Protein AF-A0A4Y7PQF6-F1 (afdb_monomer_lite)

Structure (mmCIF, N/CA/C/O backbone):
data_AF-A0A4Y7PQF6-F1
#
_entry.id   AF-A0A4Y7PQF6-F1
#
loop_
_atom_site.group_PDB
_atom_site.id
_atom_site.type_symbol
_atom_site.label_atom_id
_atom_site.label_alt_id
_atom_site.label_comp_id
_atom_site.label_asym_id
_atom_site.label_entity_id
_atom_site.label_seq_id
_atom_site.pdbx_PDB_ins_code
_atom_site.Cartn_x
_atom_site.Cartn_y
_atom_site.Cartn_z
_atom_site.occupancy
_atom_site.B_iso_or_equiv
_atom_site.auth_seq_id
_atom_site.auth_comp_id
_atom_site.auth_asym_id
_atom_site.auth_atom_id
_atom_site.pdbx_PDB_model_num
ATOM 1 N N . MET A 1 1 ? -24.267 -8.979 -24.929 1.00 53.53 1 MET A N 1
ATOM 2 C CA . MET A 1 1 ? -22.915 -8.411 -24.716 1.00 53.53 1 MET A CA 1
ATOM 3 C C . MET A 1 1 ? -22.659 -8.038 -23.260 1.00 53.53 1 MET A C 1
ATOM 5 O O . MET A 1 1 ? -21.688 -8.538 -22.719 1.00 53.53 1 MET A O 1
ATOM 9 N N . VAL A 1 2 ? -23.519 -7.244 -22.605 1.00 54.19 2 VAL A N 1
ATOM 10 C CA . VAL A 1 2 ? -23.334 -6.856 -21.186 1.00 54.19 2 VAL A CA 1
ATOM 11 C C . VAL A 1 2 ? -23.291 -8.064 -20.235 1.00 54.19 2 VAL A C 1
ATOM 13 O O . VAL A 1 2 ? -22.390 -8.138 -19.411 1.00 54.19 2 VAL A O 1
ATOM 16 N N . PHE A 1 3 ? -24.180 -9.049 -20.406 1.00 67.69 3 PHE A N 1
ATOM 17 C CA . PHE A 1 3 ? -24.183 -10.270 -19.584 1.00 67.69 3 PHE A CA 1
ATOM 18 C C . PHE A 1 3 ? -22.887 -11.086 -19.711 1.00 67.69 3 PHE A C 1
ATOM 20 O O . PHE A 1 3 ? -22.265 -11.390 -18.706 1.00 67.69 3 PHE A O 1
ATOM 27 N N . CYS A 1 4 ? -22.385 -11.307 -20.931 1.00 65.19 4 CYS A N 1
ATOM 28 C CA . CYS A 1 4 ? -21.101 -11.992 -21.126 1.00 65.19 4 CYS A CA 1
ATOM 29 C C . CYS A 1 4 ? -19.913 -11.240 -20.504 1.00 65.19 4 CYS A C 1
ATOM 31 O O . CYS A 1 4 ? -18.961 -11.870 -20.059 1.00 65.19 4 CYS A O 1
ATOM 33 N N . ALA A 1 5 ? -19.942 -9.902 -20.494 1.00 57.75 5 ALA A N 1
ATOM 34 C CA . ALA A 1 5 ? -18.889 -9.104 -19.870 1.00 57.75 5 ALA A CA 1
ATOM 35 C C . ALA A 1 5 ? -18.926 -9.204 -18.335 1.00 57.75 5 ALA A C 1
ATOM 37 O O . ALA A 1 5 ? -17.868 -9.261 -17.711 1.00 57.75 5 ALA A O 1
ATOM 38 N N . LEU A 1 6 ? -20.122 -9.261 -17.737 1.00 69.06 6 LEU A N 1
ATOM 39 C CA . LEU A 1 6 ? -20.299 -9.460 -16.297 1.00 69.06 6 LEU A CA 1
ATOM 40 C C . LEU A 1 6 ? -19.886 -10.873 -15.864 1.00 69.06 6 LEU A C 1
ATOM 42 O O . LEU A 1 6 ? -19.125 -10.993 -14.910 1.00 69.06 6 LEU A O 1
ATOM 46 N N . ASP A 1 7 ? -20.272 -11.909 -16.612 1.00 79.19 7 ASP A N 1
ATOM 47 C CA . ASP A 1 7 ? -19.880 -13.298 -16.323 1.00 79.19 7 ASP A CA 1
ATOM 48 C C . ASP A 1 7 ? -18.358 -13.492 -16.426 1.00 79.19 7 ASP A C 1
ATOM 50 O O . ASP A 1 7 ? -17.737 -14.188 -15.615 1.00 79.19 7 ASP A O 1
ATOM 54 N N . LEU A 1 8 ? -17.723 -12.840 -17.410 1.00 68.12 8 LEU A N 1
ATOM 55 C CA . LEU A 1 8 ? -16.267 -12.836 -17.552 1.00 68.12 8 LEU A CA 1
ATOM 56 C C . LEU A 1 8 ? -15.596 -12.145 -16.356 1.00 68.12 8 LEU A C 1
ATOM 58 O O . LEU A 1 8 ? -14.603 -12.650 -15.832 1.00 68.12 8 LEU A O 1
ATOM 62 N N . LEU A 1 9 ? -16.135 -11.001 -15.922 1.00 61.16 9 LEU A N 1
ATOM 63 C CA . LEU A 1 9 ? -15.625 -10.253 -14.774 1.00 61.16 9 LEU A CA 1
ATOM 64 C C . LEU A 1 9 ? -15.758 -11.068 -13.482 1.00 61.16 9 LEU A C 1
ATOM 66 O O . LEU A 1 9 ? -14.789 -11.178 -12.735 1.00 61.16 9 LEU A O 1
ATOM 70 N N . GLU A 1 10 ? -16.920 -11.676 -13.241 1.00 80.31 10 GLU A N 1
ATOM 71 C CA . GLU A 1 10 ? -17.162 -12.548 -12.091 1.00 80.31 10 GLU A CA 1
ATOM 72 C C . GLU A 1 10 ? -16.185 -13.726 -12.086 1.00 80.31 10 GLU A C 1
ATOM 74 O O . GLU A 1 10 ? -15.516 -13.981 -11.084 1.00 80.31 10 GLU A O 1
ATOM 79 N N . THR A 1 11 ? -16.019 -14.391 -13.231 1.00 81.94 11 THR A N 1
ATOM 80 C CA . THR A 1 11 ? -15.080 -15.509 -13.372 1.00 81.94 11 THR A CA 1
ATOM 81 C C . THR A 1 11 ? -13.645 -15.074 -13.071 1.00 81.94 11 THR A C 1
ATOM 83 O O . THR A 1 11 ? -12.933 -15.762 -12.338 1.00 81.94 11 THR A O 1
ATOM 86 N N . LEU A 1 12 ? -13.213 -13.917 -13.582 1.00 62.88 12 LEU A N 1
ATOM 87 C CA . LEU A 1 12 ? -11.885 -13.363 -13.303 1.00 62.88 12 LEU A CA 1
ATOM 88 C C . LEU A 1 12 ? -11.697 -13.051 -11.816 1.00 62.88 12 LEU A C 1
ATOM 90 O O . LEU A 1 12 ? -10.653 -13.388 -11.255 1.00 62.88 12 LEU A O 1
ATOM 94 N N . VAL A 1 13 ? -12.702 -12.457 -11.168 1.00 68.44 13 VAL A N 1
ATOM 95 C CA . VAL A 1 13 ? -12.678 -12.160 -9.729 1.00 68.44 13 VAL A CA 1
ATOM 96 C C . VAL A 1 13 ? -12.599 -13.449 -8.912 1.00 68.44 13 VAL A C 1
ATOM 98 O O . VAL A 1 13 ? -11.777 -13.536 -8.002 1.00 68.44 13 VAL A O 1
ATOM 101 N N . LEU A 1 14 ? -13.377 -14.478 -9.255 1.00 78.94 14 LEU A N 1
ATOM 102 C CA . LEU A 1 14 ? -13.368 -15.767 -8.557 1.00 78.94 14 LEU A CA 1
ATOM 103 C C . LEU A 1 14 ? -12.044 -16.518 -8.731 1.00 78.94 14 LEU A C 1
ATOM 105 O O . LEU A 1 14 ? -11.520 -17.082 -7.768 1.00 78.94 14 LEU A O 1
ATOM 109 N N . VAL A 1 15 ? -11.482 -16.527 -9.942 1.00 75.75 15 VAL A N 1
ATOM 110 C CA . VAL A 1 15 ? -10.175 -17.144 -10.216 1.00 75.75 15 VAL A CA 1
ATOM 111 C C . VAL A 1 15 ? -9.075 -16.411 -9.459 1.00 75.75 15 VAL A C 1
ATOM 113 O O . VAL A 1 15 ? -8.251 -17.054 -8.810 1.00 75.75 15 VAL A O 1
ATOM 116 N N . PHE A 1 16 ? -9.091 -15.077 -9.477 1.00 62.25 16 PHE A N 1
ATOM 117 C CA . PHE A 1 16 ? -8.157 -14.269 -8.703 1.00 62.25 16 PHE A CA 1
ATOM 118 C C . PHE A 1 16 ? -8.294 -14.536 -7.202 1.00 62.25 16 PHE A C 1
ATOM 120 O O . PHE A 1 16 ? -7.290 -14.768 -6.536 1.00 62.25 16 PHE A O 1
ATOM 127 N N . GLN A 1 17 ? -9.520 -14.573 -6.672 1.00 67.44 17 GLN A N 1
ATOM 128 C CA . GLN A 1 17 ? -9.776 -14.858 -5.262 1.00 67.44 17 GLN A CA 1
ATOM 129 C C . GLN A 1 17 ? -9.230 -16.232 -4.862 1.00 67.44 17 GLN A C 1
ATOM 131 O O . GLN A 1 17 ? -8.586 -16.348 -3.823 1.00 67.44 17 GLN A O 1
ATOM 136 N N . LYS A 1 18 ? -9.457 -17.268 -5.678 1.00 76.56 18 LYS A N 1
ATOM 137 C CA . LYS A 1 18 ? -8.923 -18.613 -5.421 1.00 76.56 18 LYS A CA 1
ATOM 138 C C . LYS A 1 18 ? -7.399 -18.638 -5.478 1.00 76.56 18 LYS A C 1
ATOM 140 O O . LYS A 1 18 ? -6.777 -19.196 -4.582 1.00 76.56 18 LYS A O 1
ATOM 145 N N . ALA A 1 19 ? -6.802 -18.009 -6.487 1.00 61.28 19 ALA A N 1
ATOM 146 C CA . ALA A 1 19 ? -5.350 -17.925 -6.613 1.00 61.28 19 ALA A CA 1
ATOM 147 C C . ALA A 1 19 ? -4.720 -17.167 -5.433 1.00 61.28 19 ALA A C 1
ATOM 149 O O . ALA A 1 19 ? -3.701 -17.597 -4.900 1.00 61.28 19 ALA A O 1
ATOM 150 N N . ALA A 1 20 ? -5.346 -16.076 -4.989 1.00 53.75 20 ALA A N 1
ATOM 151 C CA . ALA A 1 20 ? -4.920 -15.317 -3.821 1.00 53.75 20 ALA A CA 1
ATOM 152 C C . ALA A 1 20 ? -5.059 -16.140 -2.534 1.00 53.75 20 ALA A C 1
ATOM 154 O O . ALA A 1 20 ? -4.117 -16.194 -1.753 1.00 53.75 20 ALA A O 1
ATOM 155 N N . ALA A 1 21 ? -6.193 -16.816 -2.329 1.00 69.44 21 ALA A N 1
ATOM 156 C CA . ALA A 1 21 ? -6.414 -17.683 -1.174 1.00 69.44 21 ALA A CA 1
ATOM 157 C C . ALA A 1 21 ? -5.391 -18.826 -1.104 1.00 69.44 21 ALA A C 1
ATOM 159 O O . ALA A 1 21 ? -4.823 -19.066 -0.041 1.00 69.44 21 ALA A O 1
ATOM 160 N N . GLU A 1 22 ? -5.103 -19.482 -2.230 1.00 69.25 22 GLU A N 1
ATOM 161 C CA . GLU A 1 22 ? -4.109 -20.557 -2.280 1.00 69.25 22 GLU A CA 1
ATOM 162 C C . GLU A 1 22 ? -2.691 -20.023 -2.056 1.00 69.25 22 GLU A C 1
ATOM 164 O O . GLU A 1 22 ? -1.916 -20.614 -1.311 1.00 69.25 22 GLU A O 1
ATOM 169 N N . ALA A 1 23 ? -2.362 -18.856 -2.620 1.00 54.91 23 ALA A N 1
ATOM 170 C CA . ALA A 1 23 ? -1.098 -18.188 -2.338 1.00 54.91 23 ALA A CA 1
ATOM 171 C C . ALA A 1 23 ? -0.973 -17.840 -0.847 1.00 54.91 23 ALA A C 1
ATOM 173 O O . ALA A 1 23 ? 0.064 -18.108 -0.248 1.00 54.91 23 ALA A O 1
ATOM 174 N N . PHE A 1 24 ? -2.020 -17.297 -0.218 1.00 62.75 24 PHE A N 1
ATOM 175 C CA . PHE A 1 24 ? -2.022 -17.011 1.218 1.00 62.75 24 PHE A CA 1
ATOM 176 C C . PHE A 1 24 ? -1.869 -18.267 2.057 1.00 62.75 24 PHE A C 1
ATOM 178 O O . PHE A 1 24 ? -1.112 -18.243 3.021 1.00 62.75 24 PHE A O 1
ATOM 185 N N . LYS A 1 25 ? -2.540 -19.358 1.685 1.00 74.75 25 LYS A N 1
ATOM 186 C CA . LYS A 1 25 ? -2.392 -20.650 2.349 1.00 74.75 25 LYS A CA 1
ATOM 187 C C . LYS A 1 25 ? -0.958 -21.160 2.234 1.00 74.75 25 LYS A C 1
ATOM 189 O O . LYS A 1 25 ? -0.357 -21.471 3.253 1.00 74.75 25 LYS A O 1
ATOM 194 N N . PHE A 1 26 ? -0.380 -21.132 1.036 1.00 66.19 26 PHE A N 1
ATOM 195 C CA . PHE A 1 26 ? 1.015 -21.498 0.806 1.00 66.19 26 PHE A CA 1
ATOM 196 C C . PHE A 1 26 ? 1.980 -20.646 1.640 1.00 66.19 26 PHE A C 1
ATOM 198 O O . PHE A 1 26 ? 2.867 -21.180 2.299 1.00 66.19 26 PHE A O 1
ATOM 205 N N . PHE A 1 27 ? 1.801 -19.322 1.662 1.00 62.62 27 PHE A N 1
ATOM 206 C CA . PHE A 1 27 ? 2.628 -18.444 2.487 1.00 62.62 27 PHE A CA 1
ATOM 207 C C . PHE A 1 27 ? 2.413 -18.690 3.977 1.00 62.62 27 PHE A C 1
ATOM 209 O O . PHE A 1 27 ? 3.385 -18.688 4.717 1.00 62.62 27 PHE A O 1
ATOM 216 N N . ALA A 1 28 ? 1.181 -18.923 4.427 1.00 69.00 28 ALA A N 1
ATOM 217 C CA . ALA A 1 28 ? 0.891 -19.243 5.818 1.00 69.00 28 ALA A CA 1
ATOM 218 C C . ALA A 1 28 ? 1.545 -20.568 6.226 1.00 69.00 28 ALA A C 1
ATOM 220 O O . ALA A 1 28 ? 2.159 -20.632 7.285 1.00 69.00 28 ALA A O 1
ATOM 221 N N . GLU A 1 29 ? 1.472 -21.601 5.391 1.00 77.12 29 GLU A N 1
ATOM 222 C CA . GLU A 1 29 ? 2.138 -22.886 5.621 1.00 77.12 29 GLU A CA 1
ATOM 223 C C . GLU A 1 29 ? 3.660 -22.727 5.643 1.00 77.12 29 GLU A C 1
ATOM 225 O O . GLU A 1 29 ? 4.308 -23.191 6.577 1.00 77.12 29 GLU A O 1
ATOM 230 N N . LEU A 1 30 ? 4.232 -21.999 4.680 1.00 73.25 30 LEU A N 1
ATOM 231 C CA . LEU A 1 30 ? 5.666 -21.714 4.623 1.00 73.25 30 LEU A CA 1
ATOM 232 C C . LEU A 1 30 ? 6.141 -20.928 5.851 1.00 73.25 30 LEU A C 1
ATOM 234 O O . LEU A 1 30 ? 7.173 -21.240 6.434 1.00 73.25 30 LEU A O 1
ATOM 238 N N . LEU A 1 31 ? 5.389 -19.905 6.253 1.00 68.56 31 LEU A N 1
ATOM 239 C CA . LEU A 1 31 ? 5.705 -19.056 7.398 1.00 68.56 31 LEU A CA 1
ATOM 240 C C . LEU A 1 31 ? 5.580 -19.813 8.725 1.00 68.56 31 LEU A C 1
ATOM 242 O O . LEU A 1 31 ? 6.378 -19.576 9.630 1.00 68.56 31 LEU A O 1
ATOM 246 N N . ASN A 1 32 ? 4.626 -20.739 8.834 1.00 82.38 32 ASN A N 1
ATOM 247 C CA . ASN A 1 32 ? 4.449 -21.592 10.010 1.00 82.38 32 ASN A CA 1
ATOM 248 C C . ASN A 1 32 ? 5.303 -22.867 9.978 1.00 82.38 32 ASN A C 1
ATOM 250 O O . ASN A 1 32 ? 5.310 -23.606 10.961 1.00 82.38 32 ASN A O 1
ATOM 254 N N . ALA A 1 33 ? 6.035 -23.136 8.894 1.00 78.62 33 ALA A N 1
ATOM 255 C CA . ALA A 1 33 ? 6.910 -24.295 8.825 1.00 78.62 33 ALA A CA 1
ATOM 256 C C . ALA A 1 33 ? 8.040 -24.177 9.868 1.00 78.62 33 ALA A C 1
ATOM 258 O O . ALA A 1 33 ? 8.606 -23.086 10.042 1.00 78.62 33 ALA A O 1
ATOM 259 N N . PRO A 1 34 ? 8.374 -25.278 10.566 1.00 82.44 34 PRO A N 1
ATOM 260 C CA . PRO A 1 34 ? 9.439 -25.284 11.552 1.00 82.44 34 PRO A CA 1
ATOM 261 C C . PRO A 1 34 ? 10.795 -25.052 10.880 1.00 82.44 34 PRO A C 1
ATOM 263 O O . PRO A 1 34 ? 11.092 -25.579 9.808 1.00 82.44 34 PRO A O 1
ATOM 266 N N . VAL A 1 35 ? 11.631 -24.265 11.542 1.00 82.94 35 VAL A N 1
ATOM 267 C CA . VAL A 1 35 ? 12.996 -23.948 11.144 1.00 82.94 35 VAL A CA 1
ATOM 268 C C . VAL A 1 35 ? 13.930 -24.702 12.075 1.00 82.94 35 VAL A C 1
ATOM 270 O O . VAL A 1 35 ? 14.045 -24.378 13.259 1.00 82.94 35 VAL A O 1
ATOM 273 N N . ASP A 1 36 ? 14.622 -25.693 11.526 1.00 80.25 36 ASP A N 1
ATOM 274 C CA . ASP A 1 36 ? 15.600 -26.471 12.276 1.00 80.25 36 ASP A CA 1
ATOM 275 C C . ASP A 1 36 ? 16.958 -25.752 12.296 1.00 80.25 36 ASP A C 1
ATOM 277 O O . ASP A 1 36 ? 17.791 -25.893 11.399 1.00 80.25 36 ASP A O 1
ATOM 281 N N . LEU A 1 37 ? 17.153 -24.905 13.310 1.00 79.44 37 LEU A N 1
ATOM 282 C CA . LEU A 1 37 ? 18.455 -24.329 13.642 1.00 79.44 37 LEU A CA 1
ATOM 283 C C . LEU A 1 37 ? 18.983 -25.028 14.901 1.00 79.44 37 LEU A C 1
ATOM 285 O O . LEU A 1 37 ? 18.463 -24.758 15.986 1.00 79.44 37 LEU A O 1
ATOM 289 N N . PRO A 1 38 ? 20.044 -25.850 14.810 1.00 77.94 38 PRO A N 1
ATOM 290 C CA . PRO A 1 38 ? 20.408 -26.821 15.849 1.00 77.94 38 PRO A CA 1
ATOM 291 C C . PRO A 1 38 ? 20.733 -26.207 17.219 1.00 77.94 38 PRO A C 1
ATOM 293 O O . PRO A 1 38 ? 20.610 -26.876 18.239 1.00 77.94 38 PRO A O 1
ATOM 296 N N . ILE A 1 39 ? 21.129 -24.932 17.263 1.00 84.12 39 ILE A N 1
ATOM 297 C CA . ILE A 1 39 ? 21.418 -24.208 18.513 1.00 84.12 39 ILE A CA 1
ATOM 298 C C . ILE A 1 39 ? 20.245 -23.310 18.924 1.00 84.12 39 ILE A C 1
ATOM 300 O O . ILE A 1 39 ? 19.883 -23.248 20.096 1.00 84.12 39 ILE A O 1
ATOM 304 N N . ILE A 1 40 ? 19.639 -22.602 17.969 1.00 81.50 40 ILE A N 1
ATOM 305 C CA . ILE A 1 40 ? 18.650 -21.555 18.259 1.00 81.50 40 ILE A CA 1
ATOM 306 C C . ILE A 1 40 ? 17.269 -22.158 18.516 1.00 81.50 40 ILE A C 1
ATOM 308 O O . ILE A 1 40 ? 16.580 -21.696 19.419 1.00 81.50 40 ILE A O 1
ATOM 312 N N . ALA A 1 41 ? 16.866 -23.194 17.775 1.00 83.12 41 ALA A N 1
ATOM 313 C CA . ALA A 1 41 ? 15.544 -23.799 17.921 1.00 83.12 41 ALA A CA 1
ATOM 314 C C . ALA A 1 41 ? 15.309 -24.408 19.322 1.00 83.12 41 ALA A C 1
ATOM 316 O O . ALA A 1 41 ? 14.259 -24.124 19.902 1.00 83.12 41 ALA A O 1
ATOM 317 N N . PRO A 1 42 ? 16.265 -25.135 19.946 1.00 84.06 42 PRO A N 1
ATOM 318 C CA . PRO A 1 42 ? 16.103 -25.619 21.321 1.00 84.06 42 PRO A CA 1
ATOM 319 C C . PRO A 1 42 ? 16.001 -24.496 22.362 1.00 84.06 42 PRO A C 1
ATOM 321 O O . PRO A 1 42 ? 15.178 -24.576 23.273 1.00 84.06 42 PRO A O 1
ATOM 324 N N . ILE A 1 43 ? 16.804 -23.434 22.220 1.00 83.00 43 ILE A N 1
ATOM 325 C CA . ILE A 1 43 ? 16.772 -22.260 23.111 1.00 83.00 43 ILE A CA 1
ATOM 326 C C . ILE A 1 43 ? 15.448 -21.509 22.953 1.00 83.00 43 ILE A C 1
ATOM 328 O O . ILE A 1 43 ? 14.819 -21.101 23.923 1.00 83.00 43 ILE A O 1
ATOM 332 N N . PHE A 1 44 ? 14.998 -21.338 21.715 1.00 79.25 44 PHE A N 1
ATOM 333 C CA . PHE A 1 44 ? 13.732 -20.691 21.422 1.00 79.25 44 PHE A CA 1
ATOM 334 C C . PHE A 1 44 ? 12.558 -21.452 22.044 1.00 79.25 44 PHE A C 1
ATOM 336 O O . PHE A 1 44 ? 11.699 -20.849 22.692 1.00 79.25 44 PHE A O 1
ATOM 343 N N . LYS A 1 45 ? 12.561 -22.781 21.907 1.00 81.62 45 LYS A N 1
ATOM 344 C CA . LYS A 1 45 ? 11.549 -23.664 22.485 1.00 81.62 45 LYS A CA 1
ATOM 345 C C . LYS A 1 45 ? 11.569 -23.653 24.012 1.00 81.62 45 LYS A C 1
ATOM 347 O O . LYS A 1 45 ? 10.503 -23.684 24.618 1.00 81.62 45 LYS A O 1
ATOM 352 N N . SER A 1 46 ? 12.742 -23.547 24.642 1.00 79.25 46 SER A N 1
ATOM 353 C CA . SER A 1 46 ? 12.838 -23.457 26.105 1.00 79.25 46 SER A CA 1
ATOM 354 C C . SER A 1 46 ? 12.333 -22.122 26.663 1.00 79.25 46 SER A C 1
ATOM 356 O O . SER A 1 46 ? 11.769 -22.103 27.753 1.00 79.25 46 SER A O 1
ATOM 358 N N . ILE A 1 47 ? 12.493 -21.021 25.920 1.00 76.88 47 ILE A N 1
ATOM 359 C CA . ILE A 1 47 ? 12.042 -19.683 26.340 1.00 76.88 47 ILE A CA 1
ATOM 360 C C . ILE A 1 47 ? 10.549 -19.473 26.060 1.00 76.88 47 ILE A C 1
ATOM 362 O O . ILE A 1 47 ? 9.845 -18.904 26.890 1.00 76.88 47 ILE A O 1
ATOM 366 N N . THR A 1 48 ? 10.068 -19.888 24.885 1.00 75.94 48 THR A N 1
ATOM 367 C CA . THR A 1 48 ? 8.715 -19.548 24.402 1.00 75.94 48 THR A CA 1
ATOM 368 C C . THR A 1 48 ? 7.700 -20.680 24.532 1.00 75.94 48 THR A C 1
ATOM 370 O O . THR A 1 48 ? 6.504 -20.435 24.413 1.00 75.94 48 THR A O 1
ATOM 373 N N . GLY A 1 49 ? 8.151 -21.923 24.735 1.00 79.19 49 GLY A N 1
ATOM 374 C CA . GLY A 1 49 ? 7.292 -23.111 24.736 1.00 79.19 49 GLY A CA 1
ATOM 375 C C . GLY A 1 49 ? 6.801 -23.550 23.350 1.00 79.19 49 GLY A C 1
ATOM 376 O O . GLY A 1 49 ? 6.047 -24.516 23.262 1.00 79.19 49 GLY A O 1
ATOM 377 N N . THR A 1 50 ? 7.222 -22.881 22.270 1.00 80.75 50 THR A N 1
ATOM 378 C CA . THR A 1 50 ? 6.778 -23.159 20.890 1.00 80.75 50 THR A CA 1
ATOM 379 C C . THR A 1 50 ? 7.949 -23.479 19.962 1.00 80.75 50 THR A C 1
ATOM 381 O O . THR A 1 50 ? 9.089 -23.104 20.239 1.00 80.75 50 THR A O 1
ATOM 384 N N . ASP A 1 51 ? 7.683 -24.187 18.861 1.00 84.12 51 ASP A N 1
ATOM 385 C CA . ASP A 1 51 ? 8.705 -24.471 17.852 1.00 84.12 51 ASP A CA 1
ATOM 386 C C . ASP A 1 51 ? 9.115 -23.192 17.101 1.00 84.12 51 ASP A C 1
ATOM 388 O O . ASP A 1 51 ? 8.315 -22.284 16.854 1.00 84.12 51 ASP A O 1
ATOM 392 N N . LEU A 1 52 ? 10.396 -23.108 16.738 1.00 79.81 52 LEU A N 1
ATOM 393 C CA . LEU A 1 52 ? 10.907 -21.999 15.941 1.00 79.81 52 LEU A CA 1
ATOM 394 C C . LEU A 1 52 ? 10.392 -22.144 14.506 1.00 79.81 52 LEU A C 1
ATOM 396 O O . LEU A 1 52 ? 10.684 -23.139 13.858 1.00 79.81 52 LEU A O 1
ATOM 400 N N . THR A 1 53 ? 9.650 -21.161 14.002 1.00 86.12 53 THR A N 1
ATOM 401 C CA . THR A 1 53 ? 9.097 -21.130 12.635 1.00 86.12 53 THR A CA 1
ATOM 402 C C . THR A 1 53 ? 9.677 -19.967 11.830 1.00 86.12 53 THR A C 1
ATOM 404 O O . THR A 1 53 ? 10.285 -19.055 12.399 1.00 86.12 53 THR A O 1
ATOM 407 N N . TYR A 1 54 ? 9.492 -19.949 10.505 1.00 71.69 54 TYR A N 1
ATOM 408 C CA . TYR A 1 54 ? 9.991 -18.851 9.662 1.00 71.69 54 TYR A CA 1
ATOM 409 C C . TYR A 1 54 ? 9.385 -17.496 10.049 1.00 71.69 54 TYR A C 1
ATOM 411 O O . TYR A 1 54 ? 10.093 -16.486 10.052 1.00 71.69 54 TYR A O 1
ATOM 419 N N . ILE A 1 55 ? 8.105 -17.468 10.435 1.00 73.56 55 ILE A N 1
ATOM 420 C CA . ILE A 1 55 ? 7.460 -16.256 10.945 1.00 73.56 55 ILE A CA 1
ATOM 421 C C . ILE A 1 55 ? 8.099 -15.798 12.251 1.00 73.56 55 ILE A C 1
ATOM 423 O O . ILE A 1 55 ? 8.434 -14.622 12.369 1.00 73.56 55 ILE A O 1
ATOM 427 N N . ASN A 1 56 ? 8.378 -16.720 13.179 1.00 75.06 56 ASN A N 1
ATOM 428 C CA . ASN A 1 56 ? 9.070 -16.398 14.423 1.00 75.06 56 ASN A CA 1
ATOM 429 C C . ASN A 1 56 ? 10.455 -15.814 14.119 1.00 75.06 56 ASN A C 1
ATOM 431 O O . ASN A 1 56 ? 10.783 -14.742 14.614 1.00 75.06 56 ASN A O 1
ATOM 435 N N . VAL A 1 57 ? 11.243 -16.435 13.240 1.00 72.50 57 VAL A N 1
ATOM 436 C CA . VAL A 1 57 ? 12.581 -15.935 12.876 1.00 72.50 57 VAL A CA 1
ATOM 437 C C . VAL A 1 57 ? 12.531 -14.491 12.363 1.00 72.50 57 VAL A C 1
ATOM 439 O O . VAL A 1 57 ? 13.294 -13.653 12.839 1.00 72.50 57 VAL A O 1
ATOM 442 N N . VAL A 1 58 ? 11.619 -14.168 11.441 1.00 68.56 58 VAL A N 1
ATOM 443 C CA . VAL A 1 58 ? 11.489 -12.809 10.880 1.00 68.56 58 VAL A CA 1
ATOM 444 C C . VAL A 1 58 ? 10.973 -11.810 11.924 1.00 68.56 58 VAL A C 1
ATOM 446 O O . VAL A 1 58 ? 11.504 -10.699 12.050 1.00 68.56 58 VAL A O 1
ATOM 449 N N . CYS A 1 59 ? 9.966 -12.200 12.707 1.00 69.31 59 CYS A N 1
ATOM 450 C CA . CYS A 1 59 ? 9.411 -11.377 13.777 1.00 69.31 59 CYS A CA 1
ATOM 451 C C . CYS A 1 59 ? 10.447 -11.085 14.870 1.00 69.31 59 CYS A C 1
ATOM 453 O O . CYS A 1 59 ? 10.585 -9.937 15.276 1.00 69.31 59 CYS A O 1
ATOM 455 N N . TYR A 1 60 ? 11.231 -12.067 15.315 1.00 67.88 60 TYR A N 1
ATOM 456 C CA . TYR A 1 60 ? 12.266 -11.849 16.329 1.00 67.88 60 TYR A CA 1
ATOM 457 C C . TYR A 1 60 ? 13.489 -11.109 15.779 1.00 67.88 60 TYR A C 1
ATOM 459 O O . TYR A 1 60 ? 14.027 -10.248 16.475 1.00 67.88 60 TYR A O 1
ATOM 467 N N . ALA A 1 61 ? 13.891 -11.359 14.528 1.00 67.81 61 ALA A N 1
ATOM 468 C CA . ALA A 1 61 ? 14.986 -10.629 13.883 1.00 67.81 61 ALA A CA 1
ATOM 469 C C . ALA A 1 61 ? 14.722 -9.116 13.806 1.00 67.81 61 ALA A C 1
ATOM 471 O O . ALA A 1 61 ? 15.662 -8.326 13.851 1.00 67.81 61 ALA A O 1
ATOM 472 N N . SER A 1 62 ? 13.451 -8.713 13.723 1.00 54.88 62 SER A N 1
ATOM 473 C CA . SER A 1 62 ? 13.030 -7.311 13.764 1.00 54.88 62 SER A CA 1
ATOM 474 C C . SER A 1 62 ? 12.749 -6.831 15.192 1.00 54.88 62 SER A C 1
ATOM 476 O O . SER A 1 62 ? 13.268 -5.795 15.607 1.00 54.88 62 SER A O 1
ATOM 478 N N . ALA A 1 63 ? 11.995 -7.592 15.987 1.00 65.44 63 ALA A N 1
ATOM 479 C CA . ALA A 1 63 ? 11.601 -7.198 17.338 1.00 65.44 63 ALA A CA 1
ATOM 480 C C . ALA A 1 63 ? 12.793 -6.998 18.286 1.00 65.44 63 ALA A C 1
ATOM 482 O O . ALA A 1 63 ? 12.761 -6.084 19.111 1.00 65.44 63 ALA A O 1
ATOM 483 N N . ILE A 1 64 ? 13.854 -7.807 18.172 1.00 68.62 64 ILE A N 1
ATOM 484 C CA . ILE A 1 64 ? 15.031 -7.719 19.051 1.00 68.62 64 ILE A CA 1
ATOM 485 C C . ILE A 1 64 ? 15.759 -6.370 18.879 1.00 68.62 64 ILE A C 1
ATOM 487 O O . ILE A 1 64 ? 15.875 -5.651 19.876 1.00 68.62 64 ILE A O 1
ATOM 491 N N . PRO A 1 65 ? 16.194 -5.955 17.667 1.00 54.62 65 PRO A N 1
ATOM 492 C CA . PRO A 1 65 ? 16.798 -4.638 17.463 1.00 54.62 65 PRO A CA 1
ATOM 493 C C . PRO A 1 65 ? 15.915 -3.475 17.921 1.00 54.62 65 PRO A C 1
ATOM 495 O O . PRO A 1 65 ? 16.407 -2.572 18.595 1.00 54.62 65 PRO A O 1
ATOM 498 N N . PHE A 1 66 ? 14.614 -3.504 17.613 1.00 59.50 66 PHE A N 1
ATOM 499 C CA . PHE A 1 66 ? 13.689 -2.439 18.016 1.00 59.50 66 PHE A CA 1
ATOM 500 C C . PHE A 1 66 ? 13.506 -2.366 19.536 1.00 59.50 66 PHE A C 1
ATOM 502 O O . PHE A 1 66 ? 13.490 -1.273 20.098 1.00 59.50 66 PHE A O 1
ATOM 509 N N . THR A 1 67 ? 13.442 -3.511 20.217 1.00 67.50 67 THR A N 1
ATOM 510 C CA . THR A 1 67 ? 13.357 -3.576 21.685 1.00 67.50 67 THR A CA 1
ATOM 511 C C . THR A 1 67 ? 14.625 -3.030 22.341 1.00 67.50 67 THR A C 1
ATOM 513 O O . THR A 1 67 ? 14.545 -2.293 23.325 1.00 67.50 67 THR A O 1
ATOM 516 N N . ILE A 1 68 ? 15.801 -3.357 21.790 1.00 68.44 68 ILE A N 1
ATOM 517 C CA . ILE A 1 68 ? 17.087 -2.819 22.256 1.00 68.44 68 ILE A CA 1
ATOM 518 C C . ILE A 1 68 ? 17.116 -1.302 22.065 1.00 68.44 68 ILE A C 1
ATOM 520 O O . ILE A 1 68 ? 17.420 -0.577 23.009 1.00 68.44 68 ILE A O 1
ATOM 524 N N . LEU A 1 69 ? 16.759 -0.820 20.873 1.00 57.09 69 LEU A N 1
ATOM 525 C CA . LEU A 1 69 ? 16.756 0.604 20.551 1.00 57.09 69 LEU A CA 1
ATOM 526 C C . LEU A 1 69 ? 15.791 1.390 21.448 1.00 57.09 69 LEU A C 1
ATOM 528 O O . LEU A 1 69 ? 16.177 2.415 22.003 1.00 57.09 69 LEU A O 1
ATOM 532 N N . TYR A 1 70 ? 14.573 0.884 21.659 1.00 55.47 70 TYR A N 1
ATOM 533 C CA . TYR A 1 70 ? 13.600 1.485 22.572 1.00 55.47 70 TYR A CA 1
ATOM 534 C C . TYR A 1 70 ? 14.171 1.621 23.985 1.00 55.47 70 TYR A C 1
ATOM 536 O O . TYR A 1 70 ? 14.078 2.688 24.591 1.00 55.47 70 TYR A O 1
ATOM 544 N N . LYS A 1 71 ? 14.814 0.564 24.494 1.00 71.12 71 LYS A N 1
ATOM 545 C CA . LYS A 1 71 ? 15.428 0.570 25.825 1.00 71.12 71 LYS A CA 1
ATOM 546 C C . LYS A 1 71 ? 16.594 1.554 25.927 1.00 71.12 71 LYS A C 1
ATOM 548 O O . LYS A 1 71 ? 16.758 2.185 26.965 1.00 71.12 71 LYS A O 1
ATOM 553 N N . LEU A 1 72 ? 17.390 1.696 24.868 1.00 67.12 72 LEU A N 1
ATOM 554 C CA . LEU A 1 72 ? 18.480 2.673 24.817 1.00 67.12 72 LEU A CA 1
ATOM 555 C C . LEU A 1 72 ? 17.964 4.118 24.824 1.00 67.12 72 LEU A C 1
ATOM 557 O O . LEU A 1 72 ? 18.590 4.973 25.438 1.00 67.12 72 LEU A O 1
ATOM 561 N N . ILE A 1 73 ? 16.835 4.382 24.160 1.00 64.44 73 ILE A N 1
ATOM 562 C CA . ILE A 1 73 ? 16.246 5.726 24.062 1.00 64.44 73 ILE A CA 1
ATOM 563 C C . ILE A 1 73 ? 15.499 6.107 25.344 1.00 64.44 73 ILE A C 1
ATOM 565 O O . ILE A 1 73 ? 15.633 7.226 25.828 1.00 64.44 73 ILE A O 1
ATOM 569 N N . THR A 1 74 ? 14.687 5.195 25.875 1.00 73.75 74 THR A N 1
ATOM 570 C CA . THR A 1 74 ? 13.735 5.498 26.958 1.00 73.75 74 THR A CA 1
ATOM 571 C C . THR A 1 74 ? 14.254 5.131 28.345 1.00 73.75 74 THR A C 1
ATOM 573 O O . THR A 1 74 ? 13.708 5.592 29.339 1.00 73.75 74 THR A O 1
ATOM 576 N N . GLY A 1 75 ? 15.284 4.284 28.438 1.00 79.62 75 GLY A N 1
ATOM 577 C CA . GLY A 1 75 ? 15.744 3.702 29.702 1.00 79.62 75 GLY A CA 1
ATOM 578 C C . GLY A 1 75 ? 14.831 2.597 30.254 1.00 79.62 75 GLY A C 1
ATOM 579 O O . GLY A 1 75 ? 15.199 1.923 31.217 1.00 79.62 75 GLY A O 1
ATOM 580 N N . GLU A 1 76 ? 13.680 2.347 29.628 1.00 69.31 76 GLU A N 1
ATOM 581 C CA . GLU A 1 76 ? 12.659 1.411 30.100 1.00 69.31 76 GLU A CA 1
ATOM 582 C C . GLU A 1 76 ? 12.530 0.187 29.182 1.00 69.31 76 GLU A C 1
ATOM 584 O O . GLU A 1 76 ? 12.908 0.199 28.009 1.00 69.31 76 GLU A O 1
ATOM 589 N N . LYS A 1 77 ? 12.002 -0.925 29.712 1.00 74.44 77 LYS A N 1
ATOM 590 C CA . LYS A 1 77 ? 11.649 -2.080 28.868 1.00 74.44 77 LYS A CA 1
ATOM 591 C C . LYS A 1 77 ? 10.238 -1.843 28.308 1.00 74.44 77 LYS A C 1
ATOM 593 O O . LYS A 1 77 ? 9.359 -1.517 29.097 1.00 74.44 77 LYS A O 1
ATOM 598 N N . PRO A 1 78 ? 9.973 -2.092 27.014 1.00 58.28 78 PRO A N 1
ATOM 599 C CA . PRO A 1 78 ? 8.673 -1.779 26.410 1.00 58.28 78 PRO A CA 1
ATOM 600 C C . PRO A 1 78 ? 7.487 -2.579 26.988 1.00 58.28 78 PRO A C 1
ATOM 602 O O . PRO A 1 78 ? 6.343 -2.193 26.782 1.00 58.28 78 PRO A O 1
ATOM 605 N N . PHE A 1 79 ? 7.736 -3.661 27.740 1.00 66.00 79 PHE A N 1
ATOM 606 C CA . PHE A 1 79 ? 6.695 -4.545 28.285 1.00 66.00 79 PHE A CA 1
ATOM 607 C C . PHE A 1 79 ? 6.877 -4.857 29.783 1.00 66.00 79 PHE A C 1
ATOM 609 O O . PHE A 1 79 ? 6.812 -6.011 30.195 1.00 66.00 79 PHE A O 1
ATOM 616 N N . GLN A 1 80 ? 7.138 -3.854 30.630 1.00 54.53 80 GLN A N 1
ATOM 617 C CA . GLN A 1 80 ? 7.379 -4.085 32.070 1.00 54.53 80 GLN A CA 1
ATOM 618 C C . GLN A 1 80 ? 6.203 -4.736 32.831 1.00 54.53 80 GLN A C 1
ATOM 620 O O . GLN A 1 80 ? 6.444 -5.336 33.873 1.00 54.53 80 GLN A O 1
ATOM 625 N N . ASN A 1 81 ? 4.978 -4.692 32.288 1.00 53.34 81 ASN A N 1
ATOM 626 C CA . ASN A 1 81 ? 3.760 -5.214 32.926 1.00 53.34 81 ASN A CA 1
ATOM 627 C C . ASN A 1 81 ? 3.034 -6.305 32.113 1.00 53.34 81 ASN A C 1
ATOM 629 O O . ASN A 1 81 ? 1.875 -6.611 32.392 1.00 53.34 81 ASN A O 1
ATOM 633 N N . SER A 1 82 ? 3.664 -6.895 31.092 1.00 50.50 82 SER A N 1
ATOM 634 C CA . SER A 1 82 ? 3.034 -7.996 30.354 1.00 50.50 82 SER A CA 1
ATOM 635 C C . SER A 1 82 ? 3.152 -9.296 31.152 1.00 50.50 82 SER A C 1
ATOM 637 O O . SER A 1 82 ? 4.253 -9.824 31.312 1.00 50.50 82 SER A O 1
ATOM 639 N N . SER A 1 83 ? 2.031 -9.820 31.652 1.00 47.41 83 SER A N 1
ATOM 640 C CA . SER A 1 83 ? 1.986 -11.169 32.230 1.00 47.41 83 SER A CA 1
ATOM 641 C C . SER A 1 83 ? 2.482 -12.211 31.216 1.00 47.41 83 SER A C 1
ATOM 643 O O . SER A 1 83 ? 2.245 -12.082 30.018 1.00 47.41 83 SER A O 1
ATOM 645 N N . THR A 1 84 ? 3.121 -13.285 31.679 1.00 48.69 84 THR A N 1
ATOM 646 C CA . THR A 1 84 ? 3.553 -14.428 30.847 1.00 48.69 84 THR A CA 1
ATOM 647 C C . THR A 1 84 ? 2.393 -15.122 30.107 1.00 48.69 84 THR A C 1
ATOM 649 O O . THR A 1 84 ? 2.630 -15.932 29.217 1.00 48.69 84 THR A O 1
ATOM 652 N N . LEU A 1 85 ? 1.138 -14.783 30.430 1.00 45.41 85 LEU A N 1
ATOM 653 C CA . LEU A 1 85 ? -0.080 -15.244 29.754 1.00 45.41 85 LEU A CA 1
ATOM 654 C C . LEU A 1 85 ? -0.426 -14.446 28.479 1.00 45.41 85 LEU A C 1
ATOM 656 O O . LEU A 1 85 ? -1.284 -14.875 27.710 1.00 45.41 85 LEU A O 1
ATOM 660 N N . LEU A 1 86 ? 0.271 -13.337 28.193 1.00 46.38 86 LEU A N 1
ATOM 661 C CA . LEU A 1 86 ? 0.108 -12.541 26.963 1.00 46.38 86 LEU A CA 1
ATOM 662 C C . LEU A 1 86 ? 0.649 -13.216 25.688 1.00 46.38 86 LEU A C 1
ATOM 664 O O . LEU A 1 86 ? 0.622 -12.619 24.617 1.00 46.38 86 LEU A O 1
ATOM 668 N N . HIS A 1 87 ? 1.110 -14.464 25.767 1.00 49.38 87 HIS A N 1
ATOM 669 C CA . HIS A 1 87 ? 1.533 -15.240 24.597 1.00 49.38 87 HIS A CA 1
ATOM 670 C C . HIS A 1 87 ? 0.380 -15.974 23.887 1.00 49.38 87 HIS A C 1
ATOM 672 O O . HIS A 1 87 ? 0.593 -16.562 22.829 1.00 49.38 87 HIS A O 1
ATOM 678 N N . SER A 1 88 ? -0.846 -15.908 24.419 1.00 49.12 88 SER A N 1
ATOM 679 C CA . SER A 1 88 ? -2.056 -16.382 23.738 1.00 49.12 88 SER A CA 1
ATOM 680 C C . SER A 1 88 ? -2.724 -15.232 22.978 1.00 49.12 88 SER A C 1
ATOM 682 O O . SER A 1 88 ? -3.306 -14.328 23.580 1.00 49.12 88 SER A O 1
ATOM 684 N N . SER A 1 89 ? -2.687 -15.283 21.644 1.00 53.53 89 SER A N 1
ATOM 685 C CA . SER A 1 89 ? -3.406 -14.350 20.761 1.00 53.53 89 SER A CA 1
ATOM 686 C C . SER A 1 89 ? -4.920 -14.312 21.024 1.00 53.53 89 SER A C 1
ATOM 688 O O . SER A 1 89 ? -5.555 -13.294 20.761 1.00 53.53 89 SER A O 1
ATOM 690 N N . ALA A 1 90 ? -5.489 -15.383 21.589 1.00 48.53 90 ALA A N 1
ATOM 691 C CA . ALA A 1 90 ? -6.904 -15.473 21.940 1.00 48.53 90 ALA A CA 1
ATOM 692 C C . ALA A 1 90 ? -7.262 -14.661 23.200 1.00 48.53 90 ALA A C 1
ATOM 694 O O . ALA A 1 90 ? -8.284 -13.985 23.212 1.00 48.53 90 ALA A O 1
ATOM 695 N N . ALA A 1 91 ? -6.400 -14.657 24.225 1.00 44.72 91 ALA A N 1
ATOM 696 C CA . ALA A 1 91 ? -6.633 -13.898 25.461 1.00 44.72 91 ALA A CA 1
ATOM 697 C C . ALA A 1 91 ? -6.443 -12.380 25.268 1.00 44.72 91 ALA A C 1
ATOM 699 O O . ALA A 1 91 ? -7.104 -11.581 25.925 1.00 44.72 91 ALA A O 1
ATOM 700 N N . ILE A 1 92 ? -5.583 -11.972 24.323 1.00 46.06 92 ILE A N 1
ATOM 701 C CA . ILE A 1 92 ? -5.482 -10.571 23.871 1.00 46.06 92 ILE A CA 1
ATOM 702 C C . ILE A 1 92 ? -6.791 -10.126 23.199 1.00 46.06 92 ILE A C 1
ATOM 704 O O . ILE A 1 92 ? -7.219 -8.992 23.394 1.00 46.06 92 ILE A O 1
ATOM 708 N N . GLY A 1 93 ? -7.431 -11.024 22.442 1.00 46.56 93 GLY A N 1
ATOM 709 C CA . GLY A 1 93 ? -8.660 -10.742 21.700 1.00 46.56 93 GLY A CA 1
ATOM 710 C C . GLY A 1 93 ? -9.912 -10.548 22.563 1.00 46.56 93 GLY A C 1
ATOM 711 O O . GLY A 1 93 ? -10.838 -9.890 22.106 1.00 46.56 93 GLY A O 1
ATOM 712 N N . GLU A 1 94 ? -9.952 -11.073 23.794 1.00 48.31 94 GLU A N 1
ATOM 713 C CA . GLU A 1 94 ? -11.093 -10.874 24.710 1.00 48.31 94 GLU A CA 1
ATOM 714 C C . GLU A 1 94 ? -11.007 -9.582 25.538 1.00 48.31 94 GLU A C 1
ATOM 716 O O . GLU A 1 94 ? -12.031 -9.079 25.994 1.00 48.31 94 GLU A O 1
ATOM 721 N N . VAL A 1 95 ? -9.806 -9.028 25.739 1.00 51.00 95 VAL A N 1
ATOM 722 C CA . VAL A 1 95 ? -9.587 -7.839 26.591 1.00 51.00 95 VAL A CA 1
ATOM 723 C C . VAL A 1 95 ? -9.467 -6.548 25.768 1.00 51.00 95 VAL A C 1
ATOM 725 O O . VAL A 1 95 ? -9.631 -5.448 26.298 1.00 51.00 95 VAL A O 1
ATOM 728 N N . ALA A 1 96 ? -9.188 -6.650 24.468 1.00 47.25 96 ALA A N 1
ATOM 729 C CA . ALA A 1 96 ? -8.967 -5.500 23.606 1.00 47.25 96 ALA A CA 1
ATOM 730 C C . ALA A 1 96 ? -10.238 -5.089 22.838 1.00 47.25 96 ALA A C 1
ATOM 732 O O . ALA A 1 96 ? -10.595 -5.704 21.841 1.00 47.25 96 ALA A O 1
ATOM 733 N N . ASP A 1 97 ? -10.835 -3.951 23.209 1.00 63.69 97 ASP A N 1
ATOM 734 C CA . ASP A 1 97 ? -11.818 -3.191 22.398 1.00 63.69 97 ASP A CA 1
ATOM 735 C C . ASP A 1 97 ? -11.194 -2.580 21.109 1.00 63.69 97 ASP A C 1
ATOM 737 O O . ASP A 1 97 ? -11.674 -1.585 20.564 1.00 63.69 97 ASP A O 1
ATOM 741 N N . LEU A 1 98 ? -10.071 -3.128 20.637 1.00 70.88 98 LEU A N 1
ATOM 742 C CA . LEU A 1 98 ? -9.281 -2.607 19.526 1.00 70.88 98 LEU A CA 1
ATOM 743 C C . LEU A 1 98 ? -9.741 -3.243 18.212 1.00 70.88 98 LEU A C 1
ATOM 745 O O . LEU A 1 98 ? -9.862 -4.463 18.099 1.00 70.88 98 LEU A O 1
ATOM 749 N N . ASP A 1 99 ? -9.897 -2.436 17.161 1.00 83.69 99 ASP A N 1
ATOM 750 C CA . ASP A 1 99 ? -10.068 -2.966 15.808 1.00 83.69 99 ASP A CA 1
ATOM 751 C C . ASP A 1 99 ? -8.711 -3.449 15.280 1.00 83.69 99 ASP A C 1
ATOM 753 O O . ASP A 1 99 ? -7.994 -2.756 14.546 1.00 83.69 99 ASP A O 1
ATOM 757 N N . HIS A 1 100 ? -8.355 -4.675 15.670 1.00 80.12 100 HIS A N 1
ATOM 758 C CA . HIS A 1 100 ? -7.101 -5.321 15.302 1.00 80.12 100 HIS A CA 1
ATOM 759 C C . HIS A 1 100 ? -6.870 -5.338 13.789 1.00 80.12 100 HIS A C 1
ATOM 761 O O . HIS A 1 100 ? -5.728 -5.216 13.354 1.00 80.12 100 HIS A O 1
ATOM 767 N N . ARG A 1 101 ? -7.927 -5.428 12.968 1.00 82.62 101 ARG A N 1
ATOM 768 C CA . ARG A 1 101 ? -7.783 -5.426 11.505 1.00 82.62 101 ARG A CA 1
ATOM 769 C C . ARG A 1 101 ? -7.324 -4.064 11.014 1.00 82.62 101 ARG A C 1
ATOM 771 O O . ARG A 1 101 ? -6.397 -3.986 10.210 1.00 82.62 101 ARG A O 1
ATOM 778 N N . THR A 1 102 ? -7.936 -2.993 11.508 1.00 85.75 102 THR A N 1
ATOM 779 C CA . THR A 1 102 ? -7.551 -1.625 11.143 1.00 85.75 102 THR A CA 1
ATOM 780 C C . THR A 1 102 ? -6.137 -1.298 11.635 1.00 85.75 102 THR A C 1
ATOM 782 O O . THR A 1 102 ? -5.343 -0.750 10.867 1.00 85.75 102 THR A O 1
ATOM 785 N N . ILE A 1 103 ? -5.756 -1.750 12.834 1.00 85.62 103 ILE A N 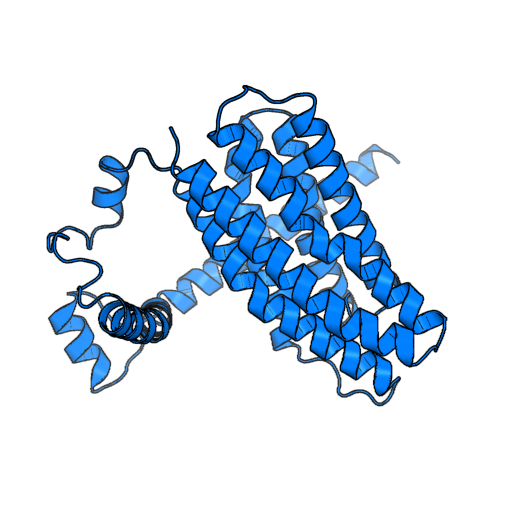1
ATOM 786 C CA . ILE A 1 103 ? -4.380 -1.617 13.341 1.00 85.62 103 ILE A CA 1
ATOM 787 C C . ILE A 1 103 ? -3.383 -2.393 12.468 1.00 85.62 103 ILE A C 1
ATOM 789 O O . ILE A 1 103 ? -2.371 -1.831 12.046 1.00 85.62 103 ILE A O 1
ATOM 793 N N . SER A 1 104 ? -3.666 -3.658 12.133 1.00 82.56 104 SER A N 1
ATOM 794 C CA . SER A 1 104 ? -2.802 -4.463 11.258 1.00 82.56 104 SER A CA 1
ATOM 795 C C . SER A 1 104 ? -2.619 -3.823 9.885 1.00 82.56 104 SER A C 1
ATOM 797 O O . SER A 1 104 ? -1.506 -3.805 9.362 1.00 82.56 104 SER A O 1
ATOM 799 N N . ARG A 1 105 ? -3.679 -3.238 9.312 1.00 86.62 105 ARG A N 1
ATOM 800 C CA . ARG A 1 105 ? -3.582 -2.467 8.063 1.00 86.62 105 ARG A CA 1
ATOM 801 C C . ARG A 1 105 ? -2.668 -1.256 8.219 1.00 86.62 105 ARG A C 1
ATOM 803 O O . ARG A 1 105 ? -1.874 -0.986 7.320 1.00 86.62 105 ARG A O 1
ATOM 810 N N . GLY A 1 106 ? -2.738 -0.559 9.352 1.00 83.94 106 GLY A N 1
ATOM 811 C CA . GLY A 1 106 ? -1.850 0.559 9.652 1.00 83.94 106 GLY A CA 1
ATOM 812 C C . GLY A 1 106 ? -0.376 0.151 9.680 1.00 83.94 106 GLY A C 1
ATOM 813 O O . GLY A 1 106 ? 0.441 0.743 8.975 1.00 83.94 106 GLY A O 1
ATOM 814 N N . ILE A 1 107 ? -0.056 -0.930 10.395 1.00 81.81 107 ILE A N 1
ATOM 815 C CA . ILE A 1 107 ? 1.302 -1.494 10.470 1.00 81.81 107 ILE A CA 1
ATOM 816 C C . ILE A 1 107 ? 1.795 -1.935 9.086 1.00 81.81 107 ILE A C 1
ATOM 818 O O . ILE A 1 107 ? 2.896 -1.573 8.674 1.00 81.81 107 ILE A O 1
ATOM 822 N N . LEU A 1 108 ? 0.975 -2.674 8.334 1.00 82.62 108 LEU A N 1
ATOM 823 C CA . LEU A 1 108 ? 1.325 -3.118 6.982 1.00 82.62 108 LEU A CA 1
ATOM 824 C C . LEU A 1 108 ? 1.586 -1.943 6.040 1.00 82.62 108 LEU A C 1
ATOM 826 O O . LEU A 1 108 ? 2.516 -1.999 5.240 1.00 82.62 108 LEU A O 1
ATOM 830 N N . THR A 1 109 ? 0.799 -0.872 6.156 1.00 85.69 109 THR A N 1
ATOM 831 C CA . THR A 1 109 ? 0.978 0.341 5.348 1.00 85.69 109 THR A CA 1
ATOM 832 C C . THR A 1 109 ? 2.327 1.002 5.640 1.00 85.69 109 THR A C 1
ATOM 834 O O . THR A 1 109 ? 3.019 1.389 4.702 1.00 85.69 109 THR A O 1
ATOM 837 N N . MET A 1 110 ? 2.757 1.047 6.907 1.00 83.62 110 MET A N 1
ATOM 838 C CA . MET A 1 110 ? 4.091 1.545 7.267 1.00 83.62 110 MET A CA 1
ATOM 839 C C . MET A 1 110 ? 5.209 0.639 6.747 1.00 83.62 110 MET A C 1
ATOM 841 O O . MET A 1 110 ? 6.186 1.127 6.187 1.00 83.62 110 MET A O 1
ATOM 845 N N . ILE A 1 111 ? 5.067 -0.682 6.894 1.00 81.06 111 ILE A N 1
ATOM 846 C CA . ILE A 1 111 ? 6.061 -1.646 6.398 1.00 81.06 111 ILE A CA 1
ATOM 847 C C . ILE A 1 111 ? 6.208 -1.531 4.874 1.00 81.06 111 ILE A C 1
ATOM 849 O O . ILE A 1 111 ? 7.322 -1.618 4.358 1.00 81.06 111 ILE A O 1
ATOM 853 N N . ASN A 1 112 ? 5.108 -1.279 4.154 1.00 84.25 112 ASN A N 1
ATOM 854 C CA . ASN A 1 112 ? 5.102 -1.135 2.697 1.00 84.25 112 ASN A CA 1
ATOM 855 C C . ASN A 1 112 ? 5.906 0.066 2.180 1.00 84.25 112 ASN A C 1
ATOM 857 O O . ASN A 1 112 ? 6.310 0.055 1.019 1.00 84.25 112 ASN A O 1
ATOM 861 N N . VAL A 1 113 ? 6.178 1.068 3.022 1.00 86.12 113 VAL A N 1
ATOM 862 C CA . VAL A 1 113 ? 6.968 2.252 2.645 1.00 86.12 113 VAL A CA 1
ATOM 863 C C . VAL A 1 113 ? 8.343 1.846 2.111 1.00 86.12 113 VAL A C 1
ATOM 865 O O . VAL A 1 113 ? 8.792 2.367 1.093 1.00 86.12 113 VAL A O 1
ATOM 868 N N . LEU A 1 114 ? 9.012 0.883 2.755 1.00 82.06 114 LEU A N 1
ATOM 869 C CA . LEU A 1 114 ? 10.376 0.498 2.380 1.00 82.06 114 LEU A CA 1
ATOM 870 C C . LEU A 1 114 ? 10.441 -0.218 1.015 1.00 82.06 114 LEU A C 1
ATOM 872 O O . LEU A 1 114 ? 11.252 0.193 0.172 1.00 82.06 114 LEU A O 1
ATOM 876 N N . PRO A 1 115 ? 9.613 -1.250 0.739 1.00 83.06 115 PRO A N 1
ATOM 877 C CA . PRO A 1 115 ? 9.512 -1.821 -0.599 1.00 83.06 115 PRO A CA 1
ATOM 878 C C . PRO A 1 115 ? 9.096 -0.807 -1.666 1.00 83.06 115 PRO A C 1
ATOM 880 O O . PRO A 1 115 ? 9.635 -0.863 -2.770 1.00 83.06 115 PRO A O 1
ATOM 883 N N . ASP A 1 116 ? 8.179 0.115 -1.357 1.00 86.38 116 ASP A N 1
ATOM 884 C CA . ASP A 1 116 ? 7.678 1.099 -2.324 1.00 86.38 116 ASP A CA 1
ATOM 885 C C . ASP A 1 116 ? 8.772 2.087 -2.754 1.00 86.38 116 ASP A C 1
ATOM 887 O O . ASP A 1 116 ? 9.099 2.165 -3.938 1.00 86.38 116 ASP A O 1
ATOM 891 N N . ILE A 1 117 ? 9.475 2.694 -1.791 1.00 86.69 117 ILE A N 1
ATOM 892 C CA . ILE A 1 117 ? 10.644 3.551 -2.061 1.00 86.69 117 ILE A CA 1
ATOM 893 C C . ILE A 1 117 ? 11.683 2.802 -2.901 1.00 86.69 117 ILE A C 1
ATOM 895 O O . ILE A 1 117 ? 12.233 3.323 -3.875 1.00 86.69 117 ILE A O 1
ATOM 899 N N . SER A 1 118 ? 11.957 1.547 -2.540 1.00 85.69 118 SER A N 1
ATOM 900 C CA . SER A 1 118 ? 12.924 0.713 -3.256 1.00 85.69 118 SER A CA 1
ATOM 901 C C . SER A 1 118 ? 12.499 0.470 -4.707 1.00 85.69 118 SER A C 1
ATOM 903 O O . SER A 1 118 ? 13.341 0.468 -5.615 1.00 85.69 118 SER A O 1
ATOM 905 N N . LEU A 1 119 ? 11.200 0.271 -4.944 1.00 85.56 119 LEU A N 1
ATOM 906 C CA . LEU A 1 119 ? 10.617 0.098 -6.270 1.00 85.56 119 LEU A CA 1
ATOM 907 C C . LEU A 1 119 ? 10.710 1.373 -7.109 1.00 85.56 119 LEU A C 1
ATOM 909 O O . LEU A 1 119 ? 11.015 1.286 -8.302 1.00 85.56 119 LEU A O 1
ATOM 913 N N . ASP A 1 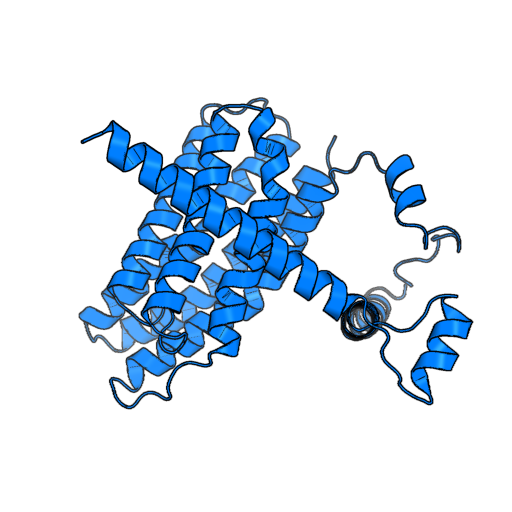120 ? 10.503 2.543 -6.513 1.00 85.88 120 ASP A N 1
ATOM 914 C CA . ASP A 1 120 ? 10.621 3.818 -7.218 1.00 85.88 120 ASP A CA 1
ATOM 915 C C . ASP A 1 120 ? 12.058 4.177 -7.566 1.00 85.88 120 ASP A C 1
ATOM 917 O O . ASP A 1 120 ? 12.335 4.542 -8.712 1.00 85.88 120 ASP A O 1
ATOM 921 N N . ILE A 1 121 ? 12.998 3.954 -6.646 1.00 84.19 121 ILE A N 1
ATOM 922 C CA . ILE A 1 121 ? 14.434 4.099 -6.921 1.00 84.19 121 ILE A CA 1
ATOM 923 C C . ILE A 1 121 ? 14.869 3.127 -8.027 1.00 84.19 121 ILE A C 1
ATOM 925 O O . ILE A 1 121 ? 15.633 3.489 -8.926 1.00 84.19 121 ILE A O 1
ATOM 929 N N . SER A 1 122 ? 14.385 1.883 -7.989 1.00 81.62 122 SER A N 1
ATOM 930 C CA . SER A 1 122 ? 14.696 0.883 -9.019 1.00 81.62 122 SER A CA 1
ATOM 931 C C . SER A 1 122 ? 14.120 1.272 -10.375 1.00 81.62 122 SER A C 1
ATOM 933 O O . SER A 1 122 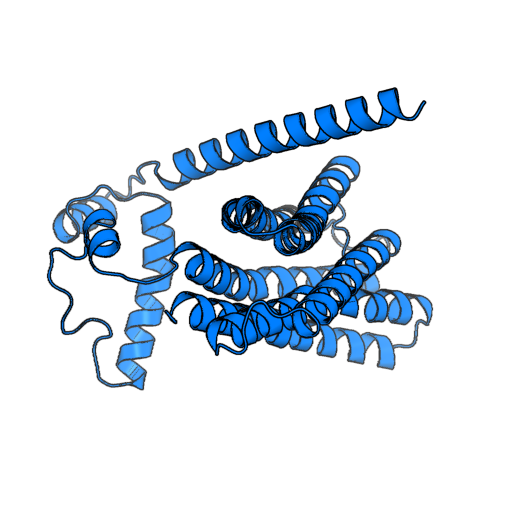? 14.797 1.154 -11.397 1.00 81.62 122 SER A O 1
ATOM 935 N N . GLY A 1 123 ? 12.894 1.790 -10.386 1.00 78.75 123 GLY A N 1
ATOM 936 C CA . GLY A 1 123 ? 12.296 2.353 -11.580 1.00 78.75 123 GLY A CA 1
ATOM 937 C C . GLY A 1 123 ? 13.143 3.498 -12.140 1.00 78.75 123 GLY A C 1
ATOM 938 O O . GLY A 1 123 ? 13.425 3.512 -13.333 1.00 78.75 123 GLY A O 1
ATOM 939 N N . PHE A 1 124 ? 13.614 4.413 -11.294 1.00 77.81 124 PHE A N 1
ATOM 940 C CA . PHE A 1 124 ? 14.449 5.528 -11.731 1.00 77.81 124 PHE A CA 1
ATOM 941 C C . PHE A 1 124 ? 15.757 5.077 -12.395 1.00 77.81 124 PHE A C 1
ATOM 943 O O . PHE A 1 124 ? 16.174 5.620 -13.421 1.00 77.81 124 PHE A O 1
ATOM 950 N N . LYS A 1 125 ? 16.404 4.043 -11.842 1.00 76.56 125 LYS A N 1
ATOM 951 C CA . LYS A 1 125 ? 17.579 3.424 -12.475 1.00 76.56 125 LYS A CA 1
ATOM 952 C C . LYS A 1 125 ? 17.239 2.890 -13.866 1.00 76.56 125 LYS A C 1
ATOM 954 O O . LYS A 1 125 ? 18.033 3.068 -14.787 1.00 76.56 125 LYS A O 1
ATOM 959 N N . SER A 1 126 ? 16.059 2.289 -14.025 1.00 73.12 126 SER A N 1
ATOM 960 C CA . SER A 1 126 ? 15.572 1.849 -15.333 1.00 73.12 126 SER A CA 1
ATOM 961 C C . SER A 1 126 ? 15.373 3.016 -16.301 1.00 73.12 126 SER A C 1
ATOM 963 O O . SER A 1 126 ? 15.706 2.887 -17.476 1.00 73.12 126 SER A O 1
ATOM 965 N N . ASP A 1 127 ? 14.886 4.156 -15.813 1.00 70.31 127 ASP A N 1
ATOM 966 C CA . ASP A 1 127 ? 14.651 5.349 -16.630 1.00 70.31 127 ASP A CA 1
ATOM 967 C C . ASP A 1 127 ? 15.964 5.962 -17.140 1.00 70.31 127 ASP A C 1
ATOM 969 O O . ASP A 1 127 ? 16.054 6.356 -18.301 1.00 70.31 127 ASP A O 1
ATOM 973 N N . ARG A 1 128 ? 17.006 6.009 -16.295 1.00 72.50 128 ARG A N 1
ATOM 974 C CA . ARG A 1 128 ? 18.329 6.539 -16.674 1.00 72.50 128 ARG A CA 1
ATOM 975 C C . ARG A 1 128 ? 19.110 5.625 -17.614 1.00 72.50 128 ARG A C 1
ATOM 977 O O . ARG A 1 128 ? 19.832 6.122 -18.471 1.00 72.50 128 ARG A O 1
ATOM 984 N N . LEU A 1 129 ? 19.015 4.310 -17.425 1.00 72.44 129 LEU A N 1
ATOM 985 C CA . LEU A 1 129 ? 19.804 3.328 -18.181 1.00 72.44 129 LEU A CA 1
ATOM 986 C C . LEU A 1 129 ? 19.127 2.895 -19.495 1.00 72.44 129 LEU A C 1
ATOM 988 O O . LEU A 1 129 ? 19.756 2.238 -20.328 1.00 72.44 129 LEU A O 1
ATOM 992 N N . GLY A 1 130 ? 17.862 3.273 -19.702 1.00 68.06 130 GLY A N 1
ATOM 993 C CA . GLY A 1 130 ? 17.120 2.993 -20.927 1.00 68.06 130 GLY A CA 1
ATOM 994 C C . GLY A 1 130 ? 16.959 1.485 -21.192 1.00 68.06 130 GLY A C 1
ATOM 995 O O . GLY A 1 130 ? 16.857 0.699 -20.249 1.00 68.06 130 GLY A O 1
ATOM 996 N N . PRO A 1 131 ? 16.935 1.032 -22.459 1.00 63.47 131 PRO A N 1
ATOM 997 C CA . PRO A 1 131 ? 16.733 -0.383 -22.795 1.00 63.47 131 PRO A CA 1
ATOM 998 C C . PRO A 1 131 ? 17.841 -1.317 -22.275 1.00 63.47 131 PRO A C 1
ATOM 1000 O O . PRO A 1 131 ? 17.624 -2.525 -22.210 1.00 63.47 131 PRO A O 1
ATOM 1003 N N . ASN A 1 132 ? 18.987 -0.763 -21.865 1.00 63.41 132 ASN A N 1
ATOM 1004 C CA . ASN A 1 132 ? 20.116 -1.495 -21.287 1.00 63.41 132 ASN A CA 1
ATOM 1005 C C . ASN A 1 132 ? 20.045 -1.602 -19.756 1.00 63.41 132 ASN A C 1
ATOM 1007 O O . ASN A 1 132 ? 20.964 -2.134 -19.133 1.00 63.41 132 ASN A O 1
ATOM 1011 N N . ALA A 1 133 ? 18.980 -1.090 -19.131 1.00 64.25 133 ALA A N 1
ATOM 1012 C CA . ALA A 1 133 ? 18.778 -1.234 -17.700 1.00 64.25 133 ALA A CA 1
ATOM 1013 C C . ALA A 1 133 ? 18.765 -2.721 -17.296 1.00 64.25 133 ALA A C 1
ATOM 1015 O O . ALA A 1 133 ? 18.122 -3.534 -17.974 1.00 64.25 133 ALA A O 1
ATOM 1016 N N . PRO A 1 134 ? 19.417 -3.092 -16.177 1.00 62.47 134 PRO A N 1
ATOM 1017 C CA . PRO A 1 134 ? 19.285 -4.424 -15.607 1.00 62.47 134 PRO A CA 1
ATOM 1018 C C . PRO A 1 134 ? 17.803 -4.775 -15.484 1.00 62.47 134 PRO A C 1
ATOM 1020 O O . PRO A 1 134 ? 17.020 -3.985 -14.949 1.00 62.47 134 PRO A O 1
ATOM 1023 N N . ARG A 1 135 ? 17.407 -5.943 -16.009 1.00 62.72 135 ARG A N 1
ATOM 1024 C CA . ARG A 1 135 ? 16.022 -6.424 -15.901 1.00 62.72 135 ARG A CA 1
ATOM 1025 C C . ARG A 1 135 ? 15.610 -6.356 -14.428 1.00 62.72 135 ARG A C 1
ATOM 1027 O O . ARG A 1 135 ? 16.362 -6.806 -13.566 1.00 62.72 135 ARG A O 1
ATOM 1034 N N . GLY A 1 136 ? 14.456 -5.738 -14.165 1.00 61.31 136 GLY A N 1
ATOM 1035 C CA . GLY A 1 136 ? 14.029 -5.359 -12.820 1.00 61.31 136 GLY A CA 1
ATOM 1036 C C . GLY A 1 136 ? 14.084 -6.521 -11.830 1.00 61.31 136 GLY A C 1
ATOM 1037 O O . GLY A 1 136 ? 13.892 -7.682 -12.196 1.00 61.31 136 GLY A O 1
ATOM 1038 N N . ASN A 1 137 ? 14.348 -6.203 -10.564 1.00 69.38 137 ASN A N 1
ATOM 1039 C CA . ASN A 1 137 ? 14.455 -7.191 -9.500 1.00 69.38 137 ASN A CA 1
ATOM 1040 C C . ASN A 1 137 ? 13.081 -7.854 -9.288 1.00 69.38 137 ASN A C 1
ATOM 1042 O O . ASN A 1 137 ? 12.191 -7.265 -8.678 1.00 69.38 137 ASN A O 1
ATOM 1046 N N . ARG A 1 138 ? 12.882 -9.058 -9.845 1.00 73.62 138 ARG A N 1
ATOM 1047 C CA . ARG A 1 138 ? 11.594 -9.780 -9.813 1.00 73.62 138 ARG A CA 1
ATOM 1048 C C . ARG A 1 138 ? 11.045 -9.921 -8.398 1.00 73.62 138 ARG A C 1
ATOM 1050 O O . ARG A 1 138 ? 9.843 -9.802 -8.198 1.00 73.62 138 ARG A O 1
ATOM 1057 N N . ILE A 1 139 ? 11.944 -10.129 -7.436 1.00 71.75 139 ILE A N 1
ATOM 1058 C CA . ILE A 1 139 ? 11.627 -10.215 -6.010 1.00 71.75 139 ILE A CA 1
ATOM 1059 C C . ILE A 1 139 ? 10.992 -8.904 -5.546 1.00 71.75 139 ILE A C 1
ATOM 1061 O O . ILE A 1 139 ? 9.923 -8.908 -4.949 1.00 71.75 139 ILE A O 1
ATOM 1065 N N . LEU A 1 140 ? 11.600 -7.772 -5.895 1.00 73.12 140 LEU A N 1
ATOM 1066 C CA . LEU A 1 140 ? 11.092 -6.456 -5.531 1.00 73.12 140 LEU A CA 1
ATOM 1067 C C . LEU A 1 140 ? 9.732 -6.164 -6.191 1.00 73.12 140 LEU A C 1
ATOM 1069 O O . LEU A 1 140 ? 8.822 -5.667 -5.533 1.00 73.12 140 LEU A O 1
ATOM 1073 N N . ASN A 1 141 ? 9.557 -6.544 -7.463 1.00 77.06 141 ASN A N 1
ATOM 1074 C CA . ASN A 1 141 ? 8.265 -6.451 -8.153 1.00 77.06 141 ASN A CA 1
ATOM 1075 C C . ASN A 1 141 ? 7.179 -7.307 -7.472 1.00 77.06 141 ASN A C 1
ATOM 1077 O O . ASN A 1 141 ? 6.041 -6.857 -7.364 1.00 77.06 141 ASN A O 1
ATOM 1081 N N . ALA A 1 142 ? 7.527 -8.503 -6.985 1.00 72.06 142 ALA A N 1
ATOM 1082 C CA . ALA A 1 142 ? 6.620 -9.362 -6.225 1.00 72.06 142 ALA A CA 1
ATOM 1083 C C . ALA A 1 142 ? 6.268 -8.763 -4.849 1.00 72.06 142 ALA A C 1
ATOM 1085 O O . ALA A 1 142 ? 5.106 -8.780 -4.447 1.00 72.06 142 ALA A O 1
ATOM 1086 N N . PHE A 1 143 ? 7.225 -8.143 -4.152 1.00 72.75 143 PHE A N 1
ATOM 1087 C CA . PHE A 1 143 ? 6.934 -7.403 -2.916 1.00 72.75 143 PHE A CA 1
ATOM 1088 C C . PHE A 1 143 ? 5.945 -6.255 -3.145 1.00 72.75 143 PHE A C 1
ATOM 1090 O O . PHE A 1 143 ? 5.059 -6.040 -2.321 1.00 72.75 143 PHE A O 1
ATOM 1097 N N . GLY A 1 144 ? 6.036 -5.583 -4.297 1.00 74.06 144 GLY A N 1
ATOM 1098 C CA . GLY A 1 144 ? 5.136 -4.495 -4.683 1.00 74.06 144 GLY A CA 1
ATOM 1099 C C . GLY A 1 144 ? 3.665 -4.880 -4.867 1.00 74.06 144 GLY A C 1
ATOM 1100 O O . GLY A 1 144 ? 2.836 -3.978 -4.963 1.00 74.06 144 GLY A O 1
ATOM 1101 N N . ILE A 1 145 ? 3.335 -6.177 -4.924 1.00 76.94 145 ILE A N 1
ATOM 1102 C CA . ILE A 1 145 ? 1.948 -6.676 -4.957 1.00 76.94 145 ILE A CA 1
ATOM 1103 C C . ILE A 1 145 ? 1.535 -7.362 -3.653 1.00 76.94 145 ILE A C 1
ATOM 1105 O O . ILE A 1 145 ? 0.360 -7.336 -3.303 1.00 76.94 145 ILE A O 1
ATOM 1109 N N . PHE A 1 146 ? 2.484 -7.934 -2.909 1.00 77.19 146 PHE A N 1
ATOM 1110 C CA . PHE A 1 146 ? 2.188 -8.771 -1.749 1.00 77.19 146 PHE A CA 1
ATOM 1111 C C . PHE A 1 146 ? 1.476 -8.006 -0.627 1.00 77.19 146 PHE A C 1
ATOM 1113 O O . PHE A 1 146 ? 0.400 -8.410 -0.186 1.00 77.19 146 PHE A O 1
ATOM 1120 N N . ILE A 1 147 ? 2.033 -6.869 -0.198 1.00 78.38 147 ILE A N 1
ATOM 1121 C CA . ILE A 1 147 ? 1.433 -6.074 0.882 1.00 78.38 147 ILE A CA 1
ATOM 1122 C C . ILE A 1 147 ? 0.082 -5.466 0.457 1.00 78.38 147 ILE A C 1
ATOM 1124 O O . ILE A 1 147 ? -0.873 -5.575 1.231 1.00 78.38 147 ILE A O 1
ATOM 1128 N N . PRO A 1 148 ? -0.071 -4.905 -0.761 1.00 80.19 148 PRO A N 1
ATOM 1129 C CA . PRO A 1 148 ? -1.382 -4.501 -1.267 1.00 80.19 148 PRO A CA 1
ATOM 1130 C C . PRO A 1 148 ? -2.427 -5.626 -1.272 1.00 80.19 148 PRO A C 1
ATOM 1132 O O . PRO A 1 148 ? -3.566 -5.376 -0.884 1.00 80.19 148 PRO A O 1
ATOM 1135 N N . CYS A 1 149 ? -2.057 -6.863 -1.631 1.00 76.88 149 CYS A N 1
ATOM 1136 C CA . CYS A 1 149 ? -2.966 -8.013 -1.566 1.00 76.88 149 CYS A CA 1
ATOM 1137 C C . CYS A 1 149 ? -3.413 -8.322 -0.129 1.00 76.88 149 CYS A C 1
ATOM 1139 O O . CYS A 1 149 ? -4.603 -8.528 0.104 1.00 76.88 149 CYS A O 1
ATOM 1141 N N . ILE A 1 150 ? -2.494 -8.319 0.847 1.00 78.12 150 ILE A N 1
ATOM 1142 C CA . ILE A 1 150 ? -2.852 -8.526 2.263 1.00 78.12 150 ILE A CA 1
ATOM 1143 C C . ILE A 1 150 ? -3.790 -7.411 2.741 1.00 78.12 150 ILE A C 1
ATOM 1145 O O . ILE A 1 150 ? -4.792 -7.677 3.400 1.00 78.12 150 ILE A O 1
ATOM 1149 N N . ASN A 1 151 ? -3.493 -6.157 2.392 1.00 79.81 151 ASN A N 1
ATOM 1150 C CA . ASN A 1 151 ? -4.316 -5.013 2.785 1.00 79.81 151 ASN A CA 1
ATOM 1151 C C . ASN A 1 151 ? -5.730 -5.073 2.168 1.00 79.81 151 ASN A C 1
ATOM 1153 O O . ASN A 1 151 ? -6.713 -4.731 2.833 1.00 79.81 151 ASN A O 1
ATOM 1157 N N . ALA A 1 152 ? -5.853 -5.544 0.923 1.00 81.19 152 ALA A N 1
ATOM 1158 C CA . ALA A 1 152 ? -7.141 -5.780 0.270 1.00 81.19 152 ALA A CA 1
ATOM 1159 C C . ALA A 1 152 ? -7.962 -6.865 0.994 1.00 81.19 152 ALA A C 1
ATOM 1161 O O . ALA A 1 152 ? -9.154 -6.676 1.240 1.00 81.19 152 ALA A O 1
ATOM 1162 N N . GLU A 1 153 ? -7.334 -7.963 1.426 1.00 80.75 153 GLU A N 1
ATOM 1163 C CA . GLU A 1 153 ? -8.041 -9.010 2.177 1.00 80.75 153 GLU A CA 1
ATOM 1164 C C . GLU A 1 153 ? -8.450 -8.530 3.578 1.00 80.75 153 GLU A C 1
ATOM 1166 O O . GLU A 1 153 ? -9.599 -8.698 3.988 1.00 80.75 153 GLU A O 1
ATOM 1171 N N . LEU A 1 154 ? -7.563 -7.836 4.299 1.00 78.06 154 LEU A N 1
ATOM 1172 C CA . LEU A 1 154 ? -7.878 -7.290 5.626 1.00 78.06 154 LEU A CA 1
ATOM 1173 C C . LEU A 1 154 ? -9.015 -6.261 5.600 1.00 78.06 154 LEU A C 1
ATOM 1175 O O . LEU A 1 154 ? -9.716 -6.084 6.597 1.00 78.06 154 LEU A O 1
ATOM 1179 N N . SER A 1 155 ? -9.215 -5.580 4.470 1.00 79.44 155 SER A N 1
ATOM 1180 C CA . SER A 1 155 ? -10.289 -4.598 4.299 1.00 79.44 155 SER A CA 1
ATOM 1181 C C . SER A 1 155 ? -11.624 -5.205 3.856 1.00 79.44 155 SER A C 1
ATOM 1183 O O . SER A 1 155 ? -12.642 -4.518 3.932 1.00 79.44 155 SER A O 1
ATOM 1185 N N . LYS A 1 156 ? -11.671 -6.495 3.495 1.00 78.44 156 LYS A N 1
ATOM 1186 C CA . LYS A 1 156 ? -12.890 -7.205 3.067 1.00 78.44 156 LYS A CA 1
ATOM 1187 C C . LYS A 1 156 ? -14.006 -7.180 4.111 1.00 78.44 156 LYS A C 1
ATOM 1189 O O . LYS A 1 156 ? -15.180 -7.098 3.765 1.00 78.44 156 LYS A O 1
ATOM 1194 N N . GLY A 1 157 ? -13.651 -7.185 5.398 1.00 72.81 157 GLY A N 1
ATOM 1195 C CA . GLY A 1 157 ? -14.622 -7.068 6.493 1.00 72.81 157 GLY A CA 1
ATOM 1196 C C . GLY A 1 157 ? -15.444 -5.774 6.460 1.00 72.81 157 GLY A C 1
ATOM 1197 O O . GLY A 1 157 ? -16.537 -5.735 7.012 1.00 72.81 157 GLY A O 1
ATOM 1198 N N . ASN A 1 158 ? -14.964 -4.730 5.777 1.00 73.94 158 ASN A N 1
ATOM 1199 C CA . ASN A 1 158 ? -15.690 -3.470 5.650 1.00 73.94 158 ASN A CA 1
ATOM 1200 C C . ASN A 1 158 ? -16.790 -3.506 4.577 1.00 73.94 158 ASN A C 1
ATOM 1202 O O . ASN A 1 158 ? -17.637 -2.617 4.567 1.00 73.94 158 ASN A O 1
ATOM 1206 N N . LEU A 1 159 ? -16.828 -4.526 3.710 1.00 77.00 159 LEU A N 1
ATOM 1207 C CA . LEU A 1 159 ? -17.837 -4.646 2.647 1.00 77.00 159 LEU A CA 1
ATOM 1208 C C . LEU A 1 159 ? -19.275 -4.714 3.179 1.00 77.00 159 LEU A C 1
ATOM 1210 O O . LEU A 1 159 ? -20.206 -4.356 2.468 1.00 77.00 159 LEU A O 1
ATOM 1214 N N . GLN A 1 160 ? -19.454 -5.158 4.424 1.00 77.38 160 GLN A N 1
ATOM 1215 C CA . GLN A 1 160 ? -20.766 -5.307 5.055 1.00 77.38 160 GLN A CA 1
ATOM 1216 C C . GLN A 1 160 ? -21.273 -4.023 5.730 1.00 77.38 160 GLN A C 1
ATOM 1218 O O . GLN A 1 160 ? -22.417 -3.995 6.170 1.00 77.38 160 GLN A O 1
ATOM 1223 N N . LYS A 1 161 ? -20.446 -2.971 5.836 1.00 76.94 161 LYS A N 1
ATOM 1224 C CA . LYS A 1 161 ? -20.784 -1.764 6.607 1.00 76.94 161 LYS A CA 1
ATOM 1225 C C . LYS A 1 161 ? -21.684 -0.802 5.834 1.00 76.94 161 LYS A C 1
ATOM 1227 O O . LYS A 1 161 ? -22.737 -0.413 6.319 1.00 76.94 161 LYS A O 1
ATOM 1232 N N . SER A 1 162 ? -21.266 -0.406 4.633 1.00 74.56 162 SER A N 1
ATOM 1233 C CA . SER A 1 162 ? -21.990 0.565 3.804 1.00 74.56 162 SER A CA 1
ATOM 1234 C C . SER A 1 162 ? -21.457 0.546 2.362 1.00 74.56 162 SER A C 1
ATOM 1236 O O . SER A 1 162 ? -20.284 0.202 2.156 1.00 74.56 162 SER A O 1
ATOM 1238 N N . PRO A 1 163 ? -22.262 0.943 1.349 1.00 73.25 163 PRO A N 1
ATOM 1239 C CA . PRO A 1 163 ? -21.815 1.068 -0.045 1.00 73.25 163 PRO A CA 1
ATOM 1240 C C . PRO A 1 163 ? -20.523 1.880 -0.200 1.00 73.25 163 PRO A C 1
ATOM 1242 O O . PRO A 1 163 ? -19.691 1.607 -1.063 1.00 73.25 163 PRO A O 1
ATOM 1245 N N . MET A 1 164 ? -20.318 2.851 0.685 1.00 67.56 164 MET A N 1
ATOM 1246 C CA . MET A 1 164 ? -19.154 3.724 0.687 1.00 67.56 164 MET A CA 1
ATOM 1247 C C . MET A 1 164 ? -17.841 2.961 0.979 1.00 67.56 164 MET A C 1
ATOM 1249 O O . MET A 1 164 ? -16.802 3.230 0.362 1.00 67.56 164 MET A O 1
ATOM 1253 N N . TYR A 1 165 ? -17.893 1.933 1.834 1.00 74.19 165 TYR A N 1
ATOM 1254 C CA . TYR A 1 165 ? -16.764 1.031 2.089 1.00 74.19 165 TYR A CA 1
ATOM 1255 C C . TYR A 1 165 ? -16.515 0.058 0.939 1.00 74.19 165 TYR A C 1
ATOM 1257 O O . TYR A 1 165 ? -15.364 -0.305 0.704 1.00 74.19 165 TYR A O 1
ATOM 1265 N N . VAL A 1 166 ? -17.554 -0.326 0.191 1.00 76.56 166 VAL A N 1
ATOM 1266 C CA . VAL A 1 166 ? -17.410 -1.155 -1.016 1.00 76.56 166 VAL A CA 1
ATOM 1267 C C . VAL A 1 166 ? -16.600 -0.417 -2.074 1.00 76.56 166 VAL A C 1
ATOM 1269 O O . VAL A 1 166 ? -15.686 -0.992 -2.666 1.00 76.56 166 VAL A O 1
ATOM 1272 N N . VAL A 1 167 ? -16.870 0.873 -2.274 1.00 73.56 167 VAL A N 1
ATOM 1273 C CA . VAL A 1 167 ? -16.123 1.696 -3.233 1.00 73.56 167 VAL A CA 1
ATOM 1274 C C . VAL A 1 167 ? -14.665 1.868 -2.786 1.00 73.56 167 VAL A C 1
ATOM 1276 O O . VAL A 1 167 ? -13.752 1.636 -3.578 1.00 73.56 167 VAL A O 1
ATOM 1279 N N . SER A 1 168 ? -14.421 2.173 -1.507 1.00 72.81 168 SER A N 1
ATOM 1280 C CA . SER A 1 168 ? -13.057 2.274 -0.954 1.00 72.81 168 SER A CA 1
ATOM 1281 C C . SER A 1 168 ? -12.276 0.952 -1.065 1.00 72.81 168 SER A C 1
ATOM 1283 O O . SER A 1 168 ? -11.112 0.925 -1.483 1.00 72.81 168 SER A O 1
ATOM 1285 N N . TRP A 1 169 ? -12.931 -0.174 -0.771 1.00 81.62 169 TRP A N 1
ATOM 1286 C CA . TRP A 1 169 ? -12.357 -1.508 -0.938 1.00 81.62 169 TRP A CA 1
ATOM 1287 C C . TRP A 1 169 ? -12.041 -1.814 -2.406 1.00 81.62 169 TRP A C 1
ATOM 1289 O O . TRP A 1 169 ? -10.956 -2.295 -2.723 1.00 81.62 169 TRP A O 1
ATOM 1299 N N . SER A 1 170 ? -12.945 -1.470 -3.324 1.00 74.38 170 SER A N 1
ATOM 1300 C CA . SER A 1 170 ? -12.760 -1.716 -4.758 1.00 74.38 170 SER A CA 1
ATOM 1301 C C . SER A 1 170 ? -11.526 -0.991 -5.296 1.00 74.38 170 SER A C 1
ATOM 1303 O O . SER A 1 170 ? -10.743 -1.576 -6.040 1.00 74.38 170 SER A O 1
ATOM 1305 N N . ILE A 1 171 ? -11.288 0.252 -4.865 1.00 73.69 171 ILE A N 1
ATOM 1306 C CA . ILE A 1 171 ? -10.099 1.015 -5.272 1.00 73.69 171 ILE A CA 1
ATOM 1307 C C . ILE A 1 171 ? -8.819 0.444 -4.659 1.00 73.69 171 ILE A C 1
ATOM 1309 O O . ILE A 1 171 ? -7.814 0.292 -5.357 1.00 73.69 171 ILE A O 1
ATOM 1313 N N . THR A 1 172 ? -8.847 0.082 -3.376 1.00 71.12 172 THR A N 1
ATOM 1314 C CA . THR A 1 172 ? -7.680 -0.530 -2.715 1.00 71.12 172 THR A CA 1
ATOM 1315 C C . THR A 1 172 ? -7.357 -1.925 -3.263 1.00 71.12 172 THR A C 1
ATOM 1317 O O . THR A 1 172 ? -6.192 -2.316 -3.260 1.00 71.12 172 THR A O 1
ATOM 1320 N N . THR A 1 173 ? -8.345 -2.631 -3.820 1.00 77.62 173 THR A N 1
ATOM 1321 C CA . THR A 1 173 ? -8.198 -3.940 -4.483 1.00 77.62 173 THR A CA 1
ATOM 1322 C C . THR A 1 173 ? -7.804 -3.809 -5.962 1.00 77.62 173 THR A C 1
ATOM 1324 O O . THR A 1 173 ? -7.101 -4.666 -6.500 1.00 77.62 173 THR A O 1
ATOM 1327 N N . ALA A 1 174 ? -8.170 -2.715 -6.633 1.00 76.81 174 ALA A N 1
ATOM 1328 C CA . ALA A 1 174 ? -7.831 -2.493 -8.039 1.00 76.81 174 ALA A CA 1
ATOM 1329 C C . ALA A 1 174 ? -6.311 -2.439 -8.280 1.00 76.81 174 ALA A C 1
ATOM 1331 O O . ALA A 1 174 ? -5.823 -3.034 -9.241 1.00 76.81 174 ALA A O 1
ATOM 1332 N N . ALA A 1 175 ? -5.550 -1.782 -7.395 1.00 76.00 175 ALA A N 1
ATOM 1333 C CA . ALA A 1 175 ? -4.084 -1.726 -7.471 1.00 76.00 175 ALA A CA 1
ATOM 1334 C C . ALA A 1 175 ? -3.409 -3.112 -7.474 1.00 76.00 175 ALA A C 1
ATOM 1336 O O . ALA A 1 175 ? -2.660 -3.387 -8.417 1.00 76.00 175 ALA A O 1
ATOM 1337 N N . PRO A 1 176 ? -3.639 -3.999 -6.485 1.00 75.69 176 PRO A N 1
ATOM 1338 C CA . PRO A 1 176 ? -3.050 -5.334 -6.494 1.00 75.69 176 PRO A CA 1
ATOM 1339 C C . PRO A 1 176 ? -3.511 -6.177 -7.684 1.00 75.69 176 PRO A C 1
ATOM 1341 O O . PRO A 1 176 ? -2.675 -6.841 -8.290 1.00 75.69 176 PRO A O 1
ATOM 1344 N N . VAL A 1 177 ? -4.790 -6.120 -8.077 1.00 77.56 177 VAL A N 1
ATOM 1345 C CA . VAL A 1 177 ? -5.299 -6.879 -9.237 1.00 77.56 177 VAL A CA 1
ATOM 1346 C C . VAL A 1 177 ? -4.596 -6.450 -10.524 1.00 77.56 177 VAL A C 1
ATOM 1348 O O . VAL A 1 177 ? -4.055 -7.288 -11.246 1.00 77.56 177 VAL A O 1
ATOM 1351 N N . LEU A 1 178 ? -4.538 -5.144 -10.794 1.00 78.19 178 LEU A N 1
ATOM 1352 C CA . LEU A 1 178 ? -3.839 -4.612 -11.964 1.00 78.19 178 LEU A CA 1
ATOM 1353 C C . LEU A 1 178 ? -2.338 -4.903 -11.901 1.00 78.19 178 LEU A C 1
ATOM 1355 O O . LEU A 1 178 ? -1.735 -5.226 -12.923 1.00 78.19 178 LEU A O 1
ATOM 1359 N N . GLY A 1 179 ? -1.740 -4.847 -10.710 1.00 77.00 179 GLY A N 1
ATOM 1360 C CA . GLY A 1 179 ? -0.349 -5.226 -10.482 1.00 77.00 179 GLY A CA 1
ATOM 1361 C C . GLY A 1 179 ? -0.075 -6.688 -10.830 1.00 77.00 179 GLY A C 1
ATOM 1362 O O . GLY A 1 179 ? 0.890 -6.971 -11.536 1.00 77.00 179 GLY A O 1
ATOM 1363 N N . VAL A 1 180 ? -0.939 -7.611 -10.401 1.00 76.50 180 VAL A N 1
ATOM 1364 C CA . VAL A 1 180 ? -0.834 -9.039 -10.731 1.00 76.50 180 VAL A CA 1
ATOM 1365 C C . VAL A 1 180 ? -0.990 -9.255 -12.231 1.00 76.50 180 VAL A C 1
ATOM 1367 O O . VAL A 1 180 ? -0.103 -9.848 -12.836 1.00 76.50 180 VAL A O 1
ATOM 1370 N N . LEU A 1 181 ? -2.040 -8.709 -12.855 1.00 77.31 181 LEU A N 1
ATOM 1371 C CA . LEU A 1 181 ? -2.249 -8.819 -14.304 1.00 77.31 181 LEU A CA 1
ATOM 1372 C C . LEU A 1 181 ? -1.040 -8.296 -15.092 1.00 77.31 181 LEU A C 1
ATOM 1374 O O . LEU A 1 181 ? -0.577 -8.943 -16.032 1.00 77.31 181 LEU A O 1
ATOM 1378 N N . TRP A 1 182 ? -0.486 -7.156 -14.677 1.00 81.88 182 TRP A N 1
ATOM 1379 C CA . TRP A 1 182 ? 0.693 -6.563 -15.296 1.00 81.88 182 TRP A CA 1
ATOM 1380 C C . TRP A 1 182 ? 1.934 -7.449 -15.151 1.00 81.88 182 TRP A C 1
ATOM 1382 O O . TRP A 1 182 ? 2.666 -7.679 -16.118 1.00 81.88 182 TRP A O 1
ATOM 1392 N N . LEU A 1 183 ? 2.203 -7.950 -13.946 1.00 78.38 183 LEU A N 1
ATOM 1393 C CA . LEU A 1 183 ? 3.363 -8.801 -13.692 1.00 78.38 183 LEU A CA 1
ATOM 1394 C C . LEU A 1 183 ? 3.240 -10.149 -14.403 1.00 78.38 183 LEU A C 1
ATOM 1396 O O . LEU A 1 183 ? 4.232 -10.616 -14.960 1.00 78.38 183 LEU A O 1
ATOM 1400 N N . SER A 1 184 ? 2.037 -10.716 -14.484 1.00 77.50 184 SER A N 1
ATOM 1401 C CA . SER A 1 184 ? 1.749 -11.903 -15.289 1.00 77.50 184 SER A CA 1
ATOM 1402 C C . SER A 1 184 ? 2.013 -11.648 -16.774 1.00 77.50 184 SER A C 1
ATOM 1404 O O . SER A 1 184 ? 2.737 -12.418 -17.402 1.00 77.50 184 SER A O 1
ATOM 1406 N N . ALA A 1 185 ? 1.523 -10.533 -17.327 1.00 79.50 185 ALA A N 1
ATOM 1407 C CA . ALA A 1 185 ? 1.733 -10.177 -18.733 1.00 79.50 185 ALA A CA 1
ATOM 1408 C C . ALA A 1 185 ? 3.207 -9.887 -19.074 1.00 79.50 185 ALA A C 1
ATOM 1410 O O . ALA A 1 185 ? 3.642 -10.080 -20.207 1.00 79.50 185 ALA A O 1
ATOM 1411 N N . THR A 1 186 ? 3.993 -9.426 -18.099 1.00 78.38 186 THR A N 1
ATOM 1412 C CA . THR A 1 186 ? 5.404 -9.051 -18.289 1.00 78.38 186 THR A CA 1
ATOM 1413 C C . THR A 1 186 ? 6.396 -10.083 -17.754 1.00 78.38 186 THR A C 1
ATOM 1415 O O . THR A 1 186 ? 7.596 -9.801 -17.721 1.00 78.38 186 THR A O 1
ATOM 1418 N N . GLY A 1 187 ? 5.933 -11.257 -17.305 1.00 73.69 187 GLY A N 1
ATOM 1419 C CA . GLY A 1 187 ? 6.775 -12.300 -16.708 1.00 73.69 187 GLY A CA 1
ATOM 1420 C C . GLY A 1 187 ? 7.584 -11.820 -15.495 1.00 73.69 187 GLY A C 1
ATOM 1421 O O . GLY A 1 187 ? 8.711 -12.266 -15.288 1.00 73.69 187 GLY A O 1
ATOM 1422 N N . PHE A 1 188 ? 7.052 -10.858 -14.733 1.00 71.56 188 PHE A N 1
ATOM 1423 C CA . PHE A 1 188 ? 7.693 -10.194 -13.588 1.00 71.56 188 PHE A CA 1
ATOM 1424 C C . PHE A 1 188 ? 8.969 -9.395 -13.913 1.00 71.56 188 PHE A C 1
ATOM 1426 O O . PHE A 1 188 ? 9.611 -8.854 -13.007 1.00 71.56 188 PHE A O 1
ATOM 1433 N N . TYR A 1 189 ? 9.345 -9.272 -15.191 1.00 70.88 189 TYR A N 1
ATOM 1434 C CA . TYR A 1 189 ? 10.563 -8.572 -15.610 1.00 70.88 189 TYR A CA 1
ATOM 1435 C C . TYR A 1 189 ? 10.416 -7.047 -15.598 1.00 70.88 189 TYR A C 1
ATOM 1437 O O . TYR A 1 189 ? 11.412 -6.339 -15.434 1.00 70.88 189 TYR A O 1
ATOM 1445 N N . LYS A 1 190 ? 9.194 -6.535 -15.798 1.00 76.31 190 LYS A N 1
ATOM 1446 C CA . LYS A 1 190 ? 8.902 -5.099 -15.879 1.00 76.31 190 LYS A CA 1
ATOM 1447 C C . LYS A 1 190 ? 7.724 -4.745 -14.978 1.00 76.31 190 LYS A C 1
ATOM 1449 O O . LYS A 1 190 ? 6.576 -4.968 -15.342 1.00 76.31 190 LYS A O 1
ATOM 1454 N N . GLY A 1 191 ? 8.009 -4.155 -13.821 1.00 79.19 191 GLY A N 1
ATOM 1455 C CA . GLY A 1 191 ? 6.968 -3.615 -12.949 1.00 79.19 191 GLY A CA 1
ATOM 1456 C C . GLY A 1 191 ? 6.263 -2.397 -13.570 1.00 79.19 191 GLY A C 1
ATOM 1457 O O . GLY A 1 191 ? 6.846 -1.719 -14.423 1.00 79.19 191 GLY A O 1
ATOM 1458 N N . PRO A 1 192 ? 5.040 -2.066 -13.120 1.00 81.12 192 PRO A N 1
ATOM 1459 C CA . PRO A 1 192 ? 4.264 -0.939 -13.650 1.00 81.12 192 PRO A CA 1
ATOM 1460 C C . PRO A 1 192 ? 4.972 0.411 -13.458 1.00 81.12 192 PRO A C 1
ATOM 1462 O O . PRO A 1 192 ? 4.849 1.305 -14.287 1.00 81.12 192 PRO A O 1
ATOM 1465 N N . ARG A 1 193 ? 5.805 0.544 -12.418 1.00 81.62 193 ARG A N 1
ATOM 1466 C CA . ARG A 1 193 ? 6.587 1.759 -12.130 1.00 81.62 193 ARG A CA 1
ATOM 1467 C C . ARG A 1 193 ? 7.698 2.040 -13.153 1.00 81.62 193 ARG A C 1
ATOM 1469 O O . ARG A 1 193 ? 8.203 3.156 -13.198 1.00 81.62 193 ARG A O 1
ATOM 1476 N N . GLY A 1 194 ? 8.105 1.059 -13.960 1.00 78.38 194 GLY A N 1
ATOM 1477 C CA . GLY A 1 194 ? 9.112 1.221 -15.022 1.00 78.38 194 GLY A CA 1
ATOM 1478 C C . GLY A 1 194 ? 8.519 1.459 -16.415 1.00 78.38 194 GLY A C 1
ATOM 1479 O O . GLY A 1 194 ? 9.242 1.383 -17.403 1.00 78.38 194 GLY A O 1
ATOM 1480 N N . ASN A 1 195 ? 7.204 1.669 -16.522 1.00 81.44 195 ASN A N 1
ATOM 1481 C CA . ASN A 1 195 ? 6.504 1.817 -17.793 1.00 81.44 195 ASN A CA 1
ATOM 1482 C C . ASN A 1 195 ? 5.536 3.005 -17.738 1.00 81.44 195 ASN A C 1
ATOM 1484 O O . ASN A 1 195 ? 4.806 3.151 -16.764 1.00 81.44 195 ASN A O 1
ATOM 1488 N N . PHE A 1 196 ? 5.488 3.812 -18.801 1.00 84.56 196 PHE A N 1
ATOM 1489 C CA . PHE A 1 196 ? 4.602 4.977 -18.891 1.00 84.56 196 PHE A CA 1
ATOM 1490 C C . PHE A 1 196 ? 3.125 4.629 -18.643 1.00 84.56 196 PHE A C 1
ATOM 1492 O O . PHE A 1 196 ? 2.473 5.258 -17.815 1.00 84.56 196 PHE A O 1
ATOM 1499 N N . ILE A 1 197 ? 2.608 3.585 -19.300 1.00 85.38 197 ILE A N 1
ATOM 1500 C CA . ILE A 1 197 ? 1.216 3.139 -19.138 1.00 85.38 197 ILE A CA 1
ATOM 1501 C C . ILE A 1 197 ? 0.981 2.673 -17.698 1.00 85.38 197 ILE A C 1
ATOM 1503 O O . ILE A 1 197 ? -0.030 3.017 -17.092 1.00 85.38 197 ILE A O 1
ATOM 1507 N N . GLY A 1 198 ? 1.937 1.940 -17.121 1.00 86.44 198 GLY A N 1
ATOM 1508 C CA . GLY A 1 198 ? 1.858 1.499 -15.729 1.00 86.44 198 GLY A CA 1
ATOM 1509 C C . GLY A 1 198 ? 1.817 2.668 -14.738 1.00 86.44 198 GLY A C 1
ATOM 1510 O O . GLY A 1 198 ? 1.028 2.640 -13.797 1.00 86.44 198 GLY A O 1
ATOM 1511 N N . GLN A 1 199 ? 2.596 3.727 -14.970 1.00 87.94 199 GLN A N 1
ATOM 1512 C CA . GLN A 1 199 ? 2.571 4.944 -14.149 1.00 87.94 199 GLN A CA 1
ATOM 1513 C C . GLN A 1 199 ? 1.249 5.712 -14.281 1.00 87.94 199 GLN A C 1
ATOM 1515 O O . GLN A 1 199 ? 0.725 6.186 -13.275 1.00 87.94 199 GLN A O 1
ATOM 1520 N N . VAL A 1 200 ? 0.678 5.796 -15.489 1.00 88.00 200 VAL A N 1
ATOM 1521 C CA . VAL A 1 200 ? -0.651 6.394 -15.711 1.00 88.00 200 VAL A CA 1
ATOM 1522 C C . VAL A 1 200 ? -1.733 5.601 -14.977 1.00 88.00 200 VAL A C 1
ATOM 1524 O O . VAL A 1 200 ? -2.561 6.195 -14.293 1.00 88.00 200 VAL A O 1
ATOM 1527 N N . LEU A 1 201 ? -1.704 4.267 -15.053 1.00 88.00 201 LEU A N 1
ATOM 1528 C CA . LEU A 1 201 ? -2.648 3.411 -14.330 1.00 88.00 201 LEU A CA 1
ATOM 1529 C C . LEU A 1 201 ? -2.540 3.601 -12.813 1.00 88.00 201 LEU A C 1
ATOM 1531 O O . LEU A 1 201 ? -3.559 3.784 -12.152 1.00 88.00 201 LEU A O 1
ATOM 1535 N N . LEU A 1 202 ? -1.322 3.618 -12.261 1.00 88.31 202 LEU A N 1
ATOM 1536 C CA . LEU A 1 202 ? -1.113 3.893 -10.836 1.00 88.31 202 LEU A CA 1
ATOM 1537 C C . LEU A 1 202 ? -1.649 5.278 -10.450 1.00 88.31 202 LEU A C 1
ATOM 1539 O O . LEU A 1 202 ? -2.343 5.389 -9.442 1.00 88.31 202 LEU A O 1
ATOM 1543 N N . CYS A 1 203 ? -1.418 6.304 -11.274 1.00 90.06 203 CYS A N 1
ATOM 1544 C CA . CYS A 1 203 ? -1.979 7.634 -11.048 1.00 90.06 203 CYS A CA 1
ATOM 1545 C C . CYS A 1 203 ? -3.506 7.610 -11.000 1.00 90.06 203 CYS A C 1
ATOM 1547 O O . CYS A 1 203 ? -4.078 8.162 -10.068 1.00 90.06 203 CYS A O 1
ATOM 1549 N N . LEU A 1 204 ? -4.170 6.956 -11.958 1.00 86.81 204 LEU A N 1
ATOM 1550 C CA . LEU A 1 204 ? -5.633 6.874 -11.992 1.00 86.81 204 LEU A CA 1
ATOM 1551 C C . LEU A 1 204 ? -6.195 6.202 -10.735 1.00 86.81 204 LEU A C 1
ATOM 1553 O O . LEU A 1 204 ? -7.171 6.687 -10.166 1.00 86.81 204 LEU A O 1
ATOM 1557 N N . ILE A 1 205 ? -5.554 5.130 -10.264 1.00 87.62 205 ILE A N 1
ATOM 1558 C CA . ILE A 1 205 ? -5.953 4.447 -9.027 1.00 87.62 205 ILE A CA 1
ATOM 1559 C C . ILE A 1 205 ? -5.742 5.355 -7.812 1.00 87.62 205 ILE A C 1
ATOM 1561 O O . ILE A 1 205 ? -6.620 5.454 -6.958 1.00 87.62 205 ILE A O 1
ATOM 1565 N N . GLY A 1 206 ? -4.601 6.048 -7.745 1.00 87.12 206 GLY A N 1
ATOM 1566 C CA . GLY A 1 206 ? -4.313 7.008 -6.683 1.00 87.12 206 GLY A CA 1
ATOM 1567 C C . GLY A 1 206 ? -5.329 8.154 -6.654 1.00 87.12 206 GLY A C 1
ATOM 1568 O O . GLY A 1 206 ? -5.963 8.412 -5.635 1.00 87.12 206 GLY A O 1
ATOM 1569 N N . SER A 1 207 ? -5.566 8.801 -7.792 1.00 85.62 207 SER A N 1
ATOM 1570 C CA . SER A 1 207 ? -6.557 9.872 -7.920 1.00 85.62 207 SER A CA 1
ATOM 1571 C C . SER A 1 207 ? -7.971 9.397 -7.578 1.00 85.62 207 SER A C 1
ATOM 1573 O O . SER A 1 207 ? -8.692 10.109 -6.884 1.00 85.62 207 SER A O 1
ATOM 1575 N N . GLY A 1 208 ? -8.352 8.184 -7.992 1.00 84.56 208 GLY A N 1
ATOM 1576 C CA . GLY A 1 208 ? -9.616 7.566 -7.591 1.00 84.56 208 GLY A CA 1
ATOM 1577 C C . GLY A 1 208 ? -9.719 7.389 -6.074 1.00 84.56 208 GLY A C 1
ATOM 1578 O O . GLY A 1 208 ? -10.742 7.736 -5.488 1.00 84.56 208 GLY A O 1
ATOM 1579 N N . GLY A 1 209 ? -8.646 6.924 -5.426 1.00 84.00 209 GLY A N 1
ATOM 1580 C CA . GLY A 1 209 ? -8.574 6.787 -3.968 1.00 84.00 209 GLY A CA 1
ATOM 1581 C C . GLY A 1 209 ? -8.769 8.116 -3.243 1.00 84.00 209 GLY A C 1
ATOM 1582 O O . GLY A 1 209 ? -9.594 8.207 -2.334 1.00 84.00 209 GLY A O 1
ATOM 1583 N N . ILE A 1 210 ? -8.093 9.173 -3.702 1.00 83.12 210 ILE A N 1
ATOM 1584 C CA . ILE A 1 210 ? -8.275 10.529 -3.164 1.00 83.12 210 ILE A CA 1
ATOM 1585 C C . ILE A 1 210 ? -9.722 10.996 -3.370 1.00 83.12 210 ILE A C 1
ATOM 1587 O O . ILE A 1 210 ? -10.337 11.506 -2.439 1.00 83.12 210 ILE A O 1
ATOM 1591 N N . GLY A 1 211 ? -10.294 10.772 -4.558 1.00 80.62 211 GLY A N 1
ATOM 1592 C CA . GLY A 1 211 ? -11.691 11.097 -4.850 1.00 80.62 211 GLY A CA 1
ATOM 1593 C C . GLY A 1 211 ? -12.666 10.408 -3.894 1.00 80.62 211 GLY A C 1
ATOM 1594 O O . GLY A 1 211 ? -13.582 11.051 -3.384 1.00 80.62 211 GLY A O 1
ATOM 1595 N N . THR A 1 212 ? -12.435 9.131 -3.572 1.00 82.50 212 THR A N 1
ATOM 1596 C CA . THR A 1 212 ? -13.248 8.436 -2.564 1.00 82.50 212 THR A CA 1
ATOM 1597 C C . THR A 1 212 ? -13.068 8.998 -1.168 1.00 82.50 212 THR A C 1
ATOM 1599 O O . THR A 1 212 ? -14.059 9.157 -0.470 1.00 82.50 212 THR A O 1
ATOM 1602 N N . ALA A 1 213 ? -11.849 9.364 -0.775 1.00 81.31 213 ALA A N 1
ATOM 1603 C CA . ALA A 1 213 ? -11.601 9.955 0.533 1.00 81.31 213 ALA A CA 1
ATOM 1604 C C . ALA A 1 213 ? -12.292 11.321 0.682 1.00 81.31 213 ALA A C 1
ATOM 1606 O O . ALA A 1 213 ? -12.889 11.604 1.716 1.00 81.31 213 ALA A O 1
ATOM 1607 N N . ILE A 1 214 ? -12.285 12.142 -0.375 1.00 80.56 214 ILE A N 1
ATOM 1608 C CA . ILE A 1 214 ? -13.039 13.403 -0.430 1.00 80.56 214 ILE A CA 1
ATOM 1609 C C . ILE A 1 214 ? -14.539 13.127 -0.309 1.00 80.56 214 ILE A C 1
ATOM 1611 O O . ILE A 1 214 ? -15.233 13.788 0.460 1.00 80.56 214 ILE A O 1
ATOM 1615 N N . TRP A 1 215 ? -15.049 12.128 -1.031 1.00 80.88 215 TRP A N 1
ATOM 1616 C CA . TRP A 1 215 ? -16.456 11.750 -0.938 1.00 80.88 215 TRP A CA 1
ATOM 1617 C C . TRP A 1 215 ? -16.843 11.284 0.478 1.00 80.88 215 TRP A C 1
ATOM 1619 O O . TRP A 1 215 ? -17.884 11.708 0.987 1.00 80.88 215 TRP A O 1
ATOM 1629 N N . HIS A 1 216 ? -15.981 10.497 1.137 1.00 81.56 216 HIS A N 1
ATOM 1630 C CA . HIS A 1 216 ? -16.149 10.075 2.535 1.00 81.56 216 HIS A CA 1
ATOM 1631 C C . HIS A 1 216 ? -16.086 11.265 3.495 1.00 81.56 216 HIS A C 1
ATOM 1633 O O . HIS A 1 216 ? -16.845 11.297 4.453 1.00 81.56 216 HIS A O 1
ATOM 1639 N N . ALA A 1 217 ? -15.249 12.271 3.224 1.00 81.38 217 ALA A N 1
ATOM 1640 C CA . ALA A 1 217 ? -15.195 13.496 4.021 1.00 81.38 217 ALA A CA 1
ATOM 1641 C C . ALA A 1 217 ? -16.509 14.292 3.975 1.00 81.38 217 ALA A C 1
ATOM 1643 O O . ALA A 1 217 ? -16.928 14.838 4.992 1.00 81.38 217 ALA A O 1
ATOM 1644 N N . PHE A 1 218 ? -17.184 14.332 2.820 1.00 84.06 218 PHE A N 1
ATOM 1645 C CA . PHE A 1 218 ? -18.485 14.998 2.681 1.00 84.06 218 PHE A CA 1
ATOM 1646 C C . PHE A 1 218 ? -19.661 14.193 3.243 1.00 84.06 218 PHE A C 1
ATOM 1648 O O . PHE A 1 218 ? -20.684 14.781 3.580 1.00 84.06 218 PHE A O 1
ATOM 1655 N N . ASN A 1 219 ? -19.532 12.868 3.328 1.00 84.25 219 ASN A N 1
ATOM 1656 C CA . ASN A 1 219 ? -20.585 11.962 3.798 1.00 84.25 219 ASN A CA 1
ATOM 1657 C C . ASN A 1 219 ? -20.092 11.132 4.985 1.00 84.25 219 ASN A C 1
ATOM 1659 O O . ASN A 1 219 ? -20.305 9.920 5.034 1.00 84.25 219 ASN A O 1
ATOM 1663 N N . ALA A 1 220 ? -19.376 11.777 5.905 1.00 81.75 220 ALA A N 1
ATOM 1664 C CA . ALA A 1 220 ? -18.827 11.105 7.069 1.00 81.75 220 ALA A CA 1
ATOM 1665 C C . ALA A 1 220 ? -19.966 10.515 7.914 1.00 81.75 220 ALA A C 1
ATOM 1667 O O . ALA A 1 220 ? -20.967 11.188 8.164 1.00 81.75 220 ALA A O 1
ATOM 1668 N N . GLU A 1 221 ? -19.812 9.259 8.342 1.00 78.81 221 GLU A N 1
ATOM 1669 C CA . GLU A 1 221 ? -20.822 8.558 9.152 1.00 78.81 221 GLU A CA 1
ATOM 1670 C C . GLU A 1 221 ? -21.057 9.273 10.489 1.00 78.81 221 GLU A C 1
ATOM 1672 O O . GLU A 1 221 ? -22.184 9.350 10.974 1.00 78.81 221 GLU A O 1
ATOM 1677 N N . ASP A 1 222 ? -19.989 9.841 11.048 1.00 83.69 222 ASP A N 1
ATOM 1678 C CA . ASP A 1 222 ? -20.005 10.693 12.225 1.00 83.69 222 ASP A CA 1
ATOM 1679 C C . ASP A 1 222 ? -18.812 11.669 12.211 1.00 83.69 222 ASP A C 1
ATOM 1681 O O . ASP A 1 222 ? -17.940 11.630 11.339 1.00 83.69 222 ASP A O 1
ATOM 1685 N N . SER A 1 223 ? -18.764 12.560 13.202 1.00 86.56 223 SER A N 1
ATOM 1686 C CA . SER A 1 223 ? -17.642 13.475 13.433 1.00 86.56 223 SER A CA 1
ATOM 1687 C C . SER A 1 223 ? -16.625 12.926 14.443 1.00 86.56 223 SER A C 1
ATOM 1689 O O . SER A 1 223 ? -15.894 13.703 15.063 1.00 86.56 223 SER A O 1
ATOM 1691 N N . SER A 1 224 ? -16.611 11.612 14.690 1.00 85.50 224 SER A N 1
ATOM 1692 C CA . SER A 1 224 ? -15.712 11.010 15.672 1.00 85.50 224 SER A CA 1
ATOM 1693 C C . SER A 1 224 ? -14.259 11.100 15.204 1.00 85.50 224 SER A C 1
ATOM 1695 O O . SER A 1 224 ? -13.948 11.064 14.010 1.00 85.50 224 SER A O 1
ATOM 1697 N N . LEU A 1 225 ? -13.327 11.154 16.159 1.00 83.19 225 LEU A N 1
ATOM 1698 C CA . LEU A 1 225 ? -11.895 11.130 15.850 1.00 83.19 225 LEU A CA 1
ATOM 1699 C C . LEU A 1 225 ? -11.496 9.848 15.096 1.00 83.19 225 LEU A C 1
ATOM 1701 O O . LEU A 1 225 ? -10.566 9.868 14.288 1.00 83.19 225 LEU A O 1
ATOM 1705 N N . LYS A 1 226 ? -12.228 8.751 15.317 1.00 86.19 226 LYS A N 1
ATOM 1706 C CA . LYS A 1 226 ? -12.068 7.473 14.620 1.00 86.19 226 LYS A CA 1
ATOM 1707 C C . LYS A 1 226 ? -12.354 7.600 13.128 1.00 86.19 226 LYS A C 1
ATOM 1709 O O . LYS A 1 226 ? -11.507 7.204 12.322 1.00 86.19 226 LYS A O 1
ATOM 1714 N N . THR A 1 227 ? -13.493 8.191 12.773 1.00 84.88 227 THR A N 1
ATOM 1715 C CA . THR A 1 227 ? -13.907 8.438 11.384 1.00 84.88 227 THR A CA 1
ATOM 1716 C C . THR A 1 227 ? -12.999 9.453 10.706 1.00 84.88 227 THR A C 1
ATOM 1718 O O . THR A 1 227 ? -12.524 9.206 9.599 1.00 84.88 227 THR A O 1
ATOM 1721 N N . VAL A 1 228 ? -12.649 10.543 11.395 1.00 86.19 228 VAL A N 1
ATOM 1722 C CA . VAL A 1 228 ? -11.700 11.544 10.880 1.00 86.19 228 VAL A CA 1
ATOM 1723 C C . VAL A 1 228 ? -10.339 10.911 10.577 1.00 86.19 228 VAL A C 1
ATOM 1725 O O . VAL A 1 228 ? -9.790 11.119 9.496 1.00 86.19 228 VAL A O 1
ATOM 1728 N N . SER A 1 229 ? -9.811 10.086 11.486 1.00 85.25 229 SER A N 1
ATOM 1729 C CA . SER A 1 229 ? -8.534 9.387 11.283 1.00 85.25 229 SER A CA 1
ATOM 1730 C C . SER A 1 229 ? -8.611 8.381 10.131 1.00 85.25 229 SER A C 1
ATOM 1732 O O . SER A 1 229 ? -7.677 8.269 9.335 1.00 85.25 229 SER A O 1
ATOM 1734 N N . LEU A 1 230 ? -9.742 7.686 9.980 1.00 87.31 230 LEU A N 1
ATOM 1735 C CA . LEU A 1 230 ? -9.955 6.772 8.862 1.00 87.31 230 LEU A CA 1
ATOM 1736 C C . LEU A 1 230 ? -9.958 7.519 7.521 1.00 87.31 230 LEU A C 1
ATOM 1738 O O . LEU A 1 230 ? -9.227 7.128 6.612 1.00 87.31 230 LEU A O 1
ATOM 1742 N N . ILE A 1 231 ? -10.716 8.611 7.407 1.00 85.44 231 ILE A N 1
ATOM 1743 C CA . ILE A 1 231 ? -10.776 9.446 6.197 1.00 85.44 231 ILE A CA 1
ATOM 1744 C C . ILE A 1 231 ? -9.392 10.014 5.877 1.00 85.44 231 ILE A C 1
ATOM 1746 O O . ILE A 1 231 ? -8.934 9.941 4.738 1.00 85.44 231 ILE A O 1
ATOM 1750 N N . PHE A 1 232 ? -8.669 10.504 6.886 1.00 87.25 232 PHE A N 1
ATOM 1751 C CA . PHE A 1 232 ? -7.309 11.004 6.707 1.00 87.25 232 PHE A CA 1
ATOM 1752 C C . PHE A 1 232 ? -6.369 9.924 6.150 1.00 87.25 232 PHE A C 1
ATOM 1754 O O . PHE A 1 232 ? -5.596 10.185 5.226 1.00 87.25 232 PHE A O 1
ATOM 1761 N N . SER A 1 233 ? -6.492 8.679 6.626 1.00 89.81 233 SER A N 1
ATOM 1762 C CA . SER A 1 233 ? -5.732 7.556 6.065 1.00 89.81 233 SER A CA 1
ATOM 1763 C C . SER A 1 233 ? -6.057 7.288 4.592 1.00 89.81 233 SER A C 1
ATOM 1765 O O . SER A 1 233 ? -5.153 6.999 3.808 1.00 89.81 233 SER A O 1
ATOM 1767 N N . GLN A 1 234 ? -7.324 7.435 4.194 1.00 87.50 234 GLN A N 1
ATOM 1768 C CA . GLN A 1 234 ? -7.769 7.248 2.813 1.00 87.50 234 GLN A CA 1
ATOM 1769 C C . GLN A 1 234 ? -7.297 8.373 1.889 1.00 87.50 234 GLN A C 1
ATOM 1771 O O . GLN A 1 234 ? -7.114 8.126 0.702 1.00 87.50 234 GLN A O 1
ATOM 1776 N N . VAL A 1 235 ? -7.084 9.588 2.407 1.00 86.19 235 VAL A N 1
ATOM 1777 C CA . VAL A 1 235 ? -6.473 10.689 1.645 1.00 86.19 235 VAL A CA 1
ATOM 1778 C C . VAL A 1 235 ? -4.985 10.422 1.426 1.00 86.19 235 VAL A C 1
ATOM 1780 O O . VAL A 1 235 ? -4.480 10.589 0.316 1.00 86.19 235 VAL A O 1
ATOM 1783 N N . LEU A 1 236 ? -4.277 9.998 2.476 1.00 86.00 236 LEU A N 1
ATOM 1784 C CA . LEU A 1 236 ? -2.825 9.845 2.431 1.00 86.00 236 LEU A CA 1
ATOM 1785 C C . LEU A 1 236 ? -2.366 8.596 1.678 1.00 86.00 236 LEU A C 1
ATOM 1787 O O . LEU A 1 236 ? -1.457 8.699 0.861 1.00 86.00 236 LEU A O 1
ATOM 1791 N N . ALA A 1 237 ? -2.989 7.437 1.904 1.00 88.25 237 ALA A N 1
ATOM 1792 C CA . ALA A 1 237 ? -2.564 6.168 1.306 1.00 88.25 237 ALA A CA 1
ATOM 1793 C C . ALA A 1 237 ? -2.403 6.206 -0.233 1.00 88.25 237 ALA A C 1
ATOM 1795 O O . ALA A 1 237 ? -1.400 5.699 -0.739 1.00 88.25 237 ALA A O 1
ATOM 1796 N N . PRO A 1 238 ? -3.326 6.799 -1.013 1.00 88.00 238 PRO A N 1
ATOM 1797 C CA . PRO A 1 238 ? -3.204 6.851 -2.467 1.00 88.00 238 PRO A CA 1
ATOM 1798 C C . PRO A 1 238 ? -2.264 7.946 -2.995 1.00 88.00 238 PRO A C 1
ATOM 1800 O O . PRO A 1 238 ? -2.017 7.984 -4.204 1.00 88.00 238 PRO A O 1
ATOM 1803 N N . LEU A 1 239 ? -1.735 8.830 -2.140 1.00 87.12 239 LEU A N 1
ATOM 1804 C CA . LEU A 1 239 ? -0.952 9.995 -2.564 1.00 87.12 239 LEU A CA 1
ATOM 1805 C C . LEU A 1 239 ? 0.317 9.600 -3.339 1.00 87.12 239 LEU A C 1
ATOM 1807 O O . LEU A 1 239 ? 0.618 10.212 -4.363 1.00 87.12 239 LEU A O 1
ATOM 1811 N N . SER A 1 240 ? 1.013 8.540 -2.914 1.00 90.69 240 SER A N 1
ATOM 1812 C CA . SER A 1 240 ? 2.166 7.985 -3.643 1.00 90.69 240 SER A CA 1
ATOM 1813 C C . SER A 1 240 ? 1.804 7.573 -5.072 1.00 90.69 240 SER A C 1
ATOM 1815 O O . SER A 1 240 ? 2.486 7.935 -6.035 1.00 90.69 240 SER A O 1
ATOM 1817 N N . ASN A 1 241 ? 0.685 6.866 -5.231 1.00 90.00 241 ASN A N 1
ATOM 1818 C CA . ASN A 1 241 ? 0.205 6.419 -6.533 1.00 90.00 241 ASN A CA 1
ATOM 1819 C C . ASN A 1 241 ? -0.205 7.604 -7.420 1.00 90.00 241 ASN A C 1
ATOM 1821 O O . ASN A 1 241 ? 0.186 7.656 -8.585 1.00 90.00 241 ASN A O 1
ATOM 1825 N N . ALA A 1 242 ? -0.908 8.596 -6.862 1.00 88.00 242 ALA A N 1
ATOM 1826 C CA . ALA A 1 242 ? -1.279 9.822 -7.573 1.00 88.00 242 ALA A CA 1
ATOM 1827 C C . ALA A 1 242 ? -0.042 10.614 -8.040 1.00 88.00 242 ALA A C 1
ATOM 1829 O O . ALA A 1 242 ? -0.016 11.164 -9.140 1.00 88.00 242 ALA A O 1
ATOM 1830 N N . ALA A 1 243 ? 1.026 10.614 -7.242 1.00 88.81 243 ALA A N 1
ATOM 1831 C CA . ALA A 1 243 ? 2.279 11.289 -7.556 1.00 88.81 243 ALA A CA 1
ATOM 1832 C C . ALA A 1 243 ? 3.066 10.652 -8.717 1.00 88.81 243 ALA A C 1
ATOM 1834 O O . ALA A 1 243 ? 3.944 11.309 -9.285 1.00 88.81 243 ALA A O 1
ATOM 1835 N N . LYS A 1 244 ? 2.766 9.409 -9.133 1.00 88.50 244 LYS A N 1
ATOM 1836 C CA . LYS A 1 244 ? 3.538 8.721 -10.189 1.00 88.50 244 LYS A CA 1
ATOM 1837 C C . LYS A 1 244 ? 3.436 9.402 -11.558 1.00 88.50 244 LYS A C 1
ATOM 1839 O O . LYS A 1 244 ? 4.349 9.247 -12.369 1.00 88.50 244 LYS A O 1
ATOM 1844 N N . ILE A 1 245 ? 2.412 10.226 -11.806 1.00 86.81 245 ILE A N 1
ATOM 1845 C CA . ILE A 1 245 ? 2.332 11.034 -13.033 1.00 86.81 245 ILE A CA 1
ATOM 1846 C C . ILE A 1 245 ? 3.482 12.040 -13.147 1.00 86.81 245 ILE A C 1
ATOM 1848 O O . ILE A 1 245 ? 3.961 12.295 -14.249 1.00 86.81 245 ILE A O 1
ATOM 1852 N N . MET A 1 246 ? 3.996 12.558 -12.023 1.00 86.19 246 MET A N 1
ATOM 1853 C CA . MET A 1 246 ? 5.149 13.465 -12.036 1.00 86.19 246 MET A CA 1
ATOM 1854 C C . MET A 1 246 ? 6.369 12.788 -12.657 1.00 86.19 246 MET A C 1
ATOM 1856 O O . MET A 1 246 ? 7.138 13.418 -13.382 1.00 86.19 246 MET A O 1
ATOM 1860 N N . ARG A 1 247 ? 6.515 11.478 -12.431 1.00 83.38 247 ARG A N 1
ATOM 1861 C CA . ARG A 1 247 ? 7.577 10.681 -13.037 1.00 83.38 247 ARG A CA 1
ATOM 1862 C C . ARG A 1 247 ? 7.368 10.521 -14.531 1.00 83.38 247 ARG A C 1
ATOM 1864 O O . ARG A 1 247 ? 8.295 10.827 -15.277 1.00 83.38 247 ARG A O 1
ATOM 1871 N N . ALA A 1 248 ? 6.160 10.167 -14.958 1.00 84.00 248 ALA A N 1
ATOM 1872 C CA . ALA A 1 248 ? 5.810 10.046 -16.373 1.00 84.00 248 ALA A CA 1
ATOM 1873 C C . ALA A 1 248 ? 6.091 11.349 -17.142 1.00 84.00 248 ALA A C 1
ATOM 1875 O O . ALA A 1 248 ? 6.716 11.336 -18.203 1.00 84.00 248 ALA A O 1
ATOM 1876 N N . VAL A 1 249 ? 5.703 12.490 -16.562 1.00 82.62 249 VAL A N 1
ATOM 1877 C CA . VAL A 1 249 ? 5.965 13.822 -17.125 1.00 82.62 249 VAL A CA 1
ATOM 1878 C C . VAL A 1 249 ? 7.467 14.115 -17.157 1.00 82.62 249 VAL A C 1
ATOM 1880 O O . VAL A 1 249 ? 7.993 14.504 -18.201 1.00 82.62 249 VAL A O 1
ATOM 1883 N N . SER A 1 250 ? 8.186 13.864 -16.056 1.00 82.81 250 SER A N 1
ATOM 1884 C CA . SER A 1 250 ? 9.633 14.119 -15.981 1.00 82.81 250 SER A CA 1
ATOM 1885 C C . SER A 1 250 ? 10.437 13.313 -17.009 1.00 82.81 250 SER A C 1
ATOM 1887 O O . SER A 1 250 ? 11.374 13.840 -17.607 1.00 82.81 250 SER A O 1
ATOM 1889 N N . GLN A 1 251 ? 10.036 12.064 -17.271 1.00 75.25 251 GLN A N 1
ATOM 1890 C CA . GLN A 1 251 ? 10.671 11.193 -18.261 1.00 75.25 251 GLN A CA 1
ATOM 1891 C C . GLN A 1 251 ? 10.482 11.721 -19.685 1.00 75.25 251 GLN A C 1
ATOM 1893 O O . GLN A 1 251 ? 11.399 11.650 -20.503 1.00 75.25 251 GLN A O 1
ATOM 1898 N N . HIS A 1 252 ? 9.301 12.265 -19.986 1.00 78.88 252 HIS A N 1
ATOM 1899 C CA . HIS A 1 252 ? 8.983 12.760 -21.320 1.00 78.88 252 HIS A CA 1
ATOM 1900 C C . HIS A 1 252 ? 9.708 14.074 -21.645 1.00 78.88 252 HIS A C 1
ATOM 1902 O O . HIS A 1 252 ? 10.174 14.266 -22.766 1.00 78.88 252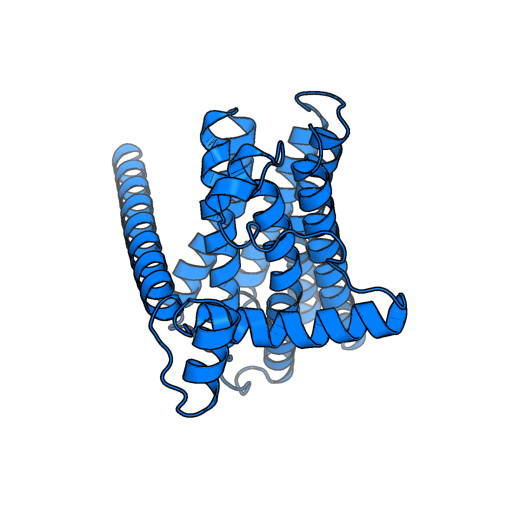 HIS A O 1
ATOM 1908 N N . TRP A 1 253 ? 9.871 14.956 -20.656 1.00 77.56 253 TRP A N 1
ATOM 1909 C CA . TRP A 1 253 ? 10.433 16.296 -20.863 1.00 77.56 253 TRP A CA 1
ATOM 1910 C C . TRP A 1 253 ? 11.968 16.327 -20.879 1.00 77.56 253 TRP A C 1
ATOM 1912 O O . TRP A 1 253 ? 12.551 17.364 -21.189 1.00 77.56 253 TRP A O 1
ATOM 1922 N N . LYS A 1 254 ? 12.634 15.206 -20.552 1.00 73.94 254 LYS A N 1
ATOM 1923 C CA . LYS A 1 254 ? 14.102 15.016 -20.568 1.00 73.94 254 LYS A CA 1
ATOM 1924 C C . LYS A 1 254 ? 14.916 16.099 -19.839 1.00 73.94 254 LYS A C 1
ATOM 1926 O O . LYS A 1 254 ? 16.129 16.180 -20.026 1.00 73.94 254 LYS A O 1
ATOM 1931 N N . ASN A 1 255 ? 14.291 16.919 -18.993 1.00 79.94 255 ASN A N 1
ATOM 1932 C CA . ASN A 1 255 ? 14.991 17.958 -18.255 1.00 79.94 255 ASN A CA 1
ATOM 1933 C C . ASN A 1 255 ? 15.660 17.336 -17.014 1.00 79.94 255 ASN A C 1
ATOM 1935 O O . ASN A 1 255 ? 14.955 16.869 -16.114 1.00 79.94 255 ASN A O 1
ATOM 1939 N N . PRO A 1 256 ? 17.003 17.340 -16.927 1.00 75.75 256 PRO A N 1
ATOM 1940 C CA . PRO A 1 256 ? 17.728 16.642 -15.869 1.00 75.75 256 PRO A CA 1
ATOM 1941 C C . PRO A 1 256 ? 17.417 17.183 -14.465 1.00 75.75 256 PRO A C 1
ATOM 1943 O O . PRO A 1 256 ? 17.435 16.412 -13.505 1.00 75.75 256 PRO A O 1
ATOM 1946 N N . VAL A 1 257 ? 17.079 18.472 -14.342 1.00 79.31 257 VAL A N 1
ATOM 1947 C CA . VAL A 1 257 ? 16.712 19.102 -13.064 1.00 79.31 257 VAL A CA 1
ATOM 1948 C C . VAL A 1 257 ? 15.363 18.577 -12.576 1.00 79.31 257 VAL A C 1
ATOM 1950 O O . VAL A 1 257 ? 15.243 18.149 -11.432 1.00 79.31 257 VAL A O 1
ATOM 1953 N N . TRP A 1 258 ? 14.361 18.521 -13.458 1.00 79.00 258 TRP A N 1
ATOM 1954 C CA . TRP A 1 258 ? 13.037 17.983 -13.127 1.00 79.00 258 TRP A CA 1
ATOM 1955 C C . TRP A 1 258 ? 13.095 16.504 -12.764 1.00 79.00 258 TRP A C 1
ATOM 1957 O O . TRP A 1 258 ? 12.511 16.083 -11.771 1.00 79.00 258 TRP A O 1
ATOM 1967 N N . VAL A 1 259 ? 13.854 15.731 -13.538 1.00 79.12 259 VAL A N 1
ATOM 1968 C CA . VAL A 1 259 ? 14.101 14.311 -13.282 1.00 79.12 259 VAL A CA 1
ATOM 1969 C C . VAL A 1 259 ? 14.729 14.123 -11.894 1.00 79.12 259 VAL A C 1
ATOM 1971 O O . VAL A 1 259 ? 14.251 13.299 -11.118 1.00 79.12 259 VAL A O 1
ATOM 1974 N N . SER A 1 260 ? 15.736 14.924 -11.530 1.00 79.56 260 SER A N 1
ATOM 1975 C CA . SER A 1 260 ? 16.349 14.885 -10.195 1.00 79.56 260 SER A CA 1
ATOM 1976 C C . SER A 1 260 ? 15.363 15.256 -9.082 1.00 79.56 260 SER A C 1
ATOM 1978 O O . SER A 1 260 ? 15.262 14.536 -8.091 1.00 79.56 260 SER A O 1
ATOM 1980 N N . ASN A 1 261 ? 14.594 16.333 -9.254 1.00 83.12 261 ASN A N 1
ATOM 1981 C CA . ASN A 1 261 ? 13.629 16.787 -8.251 1.00 83.12 261 ASN A CA 1
ATOM 1982 C C . ASN A 1 261 ? 12.534 15.746 -8.004 1.00 83.12 261 ASN A C 1
ATOM 1984 O O . ASN A 1 261 ? 12.231 15.441 -6.855 1.00 83.12 261 ASN A O 1
ATOM 1988 N N . VAL A 1 262 ? 11.989 15.142 -9.064 1.00 84.75 262 VAL A N 1
ATOM 1989 C CA . VAL A 1 262 ? 10.980 14.077 -8.943 1.00 84.75 262 VAL A CA 1
ATOM 1990 C C . VAL A 1 262 ? 11.560 12.825 -8.279 1.00 84.75 262 VAL A C 1
ATOM 1992 O O . VAL A 1 262 ? 10.871 12.176 -7.496 1.00 84.75 262 VAL A O 1
ATOM 1995 N N . THR A 1 263 ? 12.838 12.518 -8.521 1.00 81.44 263 THR A N 1
ATOM 1996 C CA . THR A 1 263 ? 13.533 11.390 -7.871 1.00 81.44 263 THR A CA 1
ATOM 1997 C C . THR A 1 263 ? 13.636 11.558 -6.363 1.00 81.44 263 THR A C 1
ATOM 1999 O O . THR A 1 263 ? 13.567 10.571 -5.642 1.00 81.44 263 THR A O 1
ATOM 2002 N N . VAL A 1 264 ? 13.814 12.790 -5.886 1.00 82.38 264 VAL A N 1
ATOM 2003 C CA . VAL A 1 264 ? 13.877 13.095 -4.450 1.00 82.38 264 VAL A CA 1
ATOM 2004 C C . VAL A 1 264 ? 12.474 13.224 -3.859 1.00 82.38 264 VAL A C 1
ATOM 2006 O O . VAL A 1 264 ? 12.221 12.732 -2.764 1.00 82.38 264 VAL A O 1
ATOM 2009 N N . ALA A 1 265 ? 11.547 13.847 -4.589 1.00 84.88 265 ALA A N 1
ATOM 2010 C CA . ALA A 1 265 ? 10.190 14.089 -4.114 1.00 84.88 265 ALA A CA 1
ATOM 2011 C C . ALA A 1 265 ? 9.389 12.795 -3.927 1.00 84.88 265 ALA A C 1
ATOM 2013 O O . ALA A 1 265 ? 8.660 12.680 -2.947 1.00 84.88 265 ALA A O 1
ATOM 2014 N N . LEU A 1 266 ? 9.524 11.814 -4.827 1.00 87.75 266 LEU A N 1
ATOM 2015 C CA . LEU A 1 266 ? 8.739 10.578 -4.751 1.00 87.75 266 LEU A CA 1
ATOM 2016 C C . LEU A 1 266 ? 8.979 9.781 -3.461 1.00 87.75 266 LEU A C 1
ATOM 2018 O O . LEU A 1 266 ? 7.997 9.546 -2.768 1.00 87.75 266 LEU A O 1
ATOM 2022 N N . PRO A 1 267 ? 10.223 9.462 -3.054 1.00 85.31 267 PRO A N 1
ATOM 2023 C CA . PRO A 1 267 ? 10.469 8.802 -1.775 1.00 85.31 267 PRO A CA 1
ATOM 2024 C C . PRO A 1 267 ? 9.915 9.574 -0.577 1.00 85.31 267 PRO A C 1
ATOM 2026 O O . PRO A 1 267 ? 9.402 8.970 0.358 1.00 85.31 267 PRO A O 1
ATOM 2029 N N . VAL A 1 268 ? 9.981 10.910 -0.596 1.00 82.00 268 VAL A N 1
ATOM 2030 C CA . VAL A 1 268 ? 9.393 11.737 0.469 1.00 82.00 268 VAL A CA 1
ATOM 2031 C C . VAL A 1 268 ? 7.875 11.572 0.497 1.00 82.00 268 VAL A C 1
ATOM 2033 O O . VAL A 1 268 ? 7.299 11.391 1.567 1.00 82.00 268 VAL A O 1
ATOM 2036 N N . ILE A 1 269 ? 7.224 11.580 -0.667 1.00 85.06 269 ILE A N 1
ATOM 2037 C CA . ILE A 1 269 ? 5.785 11.331 -0.783 1.00 85.06 269 ILE A CA 1
ATOM 2038 C C . ILE A 1 269 ? 5.443 9.909 -0.330 1.00 85.06 269 ILE A C 1
ATOM 2040 O O . ILE A 1 269 ? 4.452 9.735 0.374 1.00 85.06 269 ILE A O 1
ATOM 2044 N N . ASP A 1 270 ? 6.250 8.903 -0.666 1.00 87.69 270 ASP A N 1
ATOM 2045 C CA . ASP A 1 270 ? 6.052 7.514 -0.235 1.00 87.69 270 ASP A CA 1
ATOM 2046 C C . ASP A 1 270 ? 6.127 7.400 1.299 1.00 87.69 270 ASP A C 1
ATOM 2048 O O . ASP A 1 270 ? 5.262 6.781 1.919 1.00 87.69 270 ASP A O 1
ATOM 2052 N N . VAL A 1 271 ? 7.090 8.079 1.939 1.00 80.75 271 VAL A N 1
ATOM 2053 C CA . VAL A 1 271 ? 7.183 8.148 3.408 1.00 80.75 271 VAL A CA 1
ATOM 2054 C C . VAL A 1 271 ? 5.963 8.844 4.003 1.00 80.75 271 VAL A C 1
ATOM 2056 O O . VAL A 1 271 ? 5.317 8.286 4.886 1.00 80.75 271 VAL A O 1
ATOM 2059 N N . VAL A 1 272 ? 5.626 10.048 3.535 1.00 82.19 272 VAL A N 1
ATOM 2060 C CA . VAL A 1 272 ? 4.508 10.833 4.085 1.00 82.19 272 VAL A CA 1
ATOM 2061 C C . VAL A 1 272 ? 3.183 10.090 3.910 1.00 82.19 272 VAL A C 1
ATOM 2063 O O . VAL A 1 272 ? 2.401 9.995 4.855 1.00 82.19 272 VAL A O 1
ATOM 2066 N N . SER A 1 273 ? 2.948 9.529 2.725 1.00 88.50 273 SER A N 1
ATOM 2067 C CA . SER A 1 273 ? 1.737 8.770 2.416 1.00 88.50 273 SER A CA 1
ATOM 2068 C C . SER A 1 273 ? 1.635 7.502 3.254 1.00 88.50 273 SER A C 1
ATOM 2070 O O . SER A 1 273 ? 0.628 7.314 3.932 1.00 88.50 273 SER A O 1
ATOM 2072 N N . GLY A 1 274 ? 2.665 6.653 3.274 1.00 87.62 274 GLY A N 1
ATOM 2073 C CA . GLY A 1 274 ? 2.595 5.370 3.966 1.00 87.62 274 GLY A CA 1
ATOM 2074 C C . GLY A 1 274 ? 2.692 5.483 5.489 1.00 87.62 274 GLY A C 1
ATOM 2075 O O . GLY A 1 274 ? 1.895 4.864 6.193 1.00 87.62 274 GLY A O 1
ATOM 2076 N N . VAL A 1 275 ? 3.595 6.312 6.028 1.00 84.12 275 VAL A N 1
ATOM 2077 C CA . VAL A 1 275 ? 3.690 6.530 7.485 1.00 84.12 275 VAL A CA 1
ATOM 2078 C C . VAL A 1 275 ? 2.462 7.273 7.995 1.00 84.12 275 VAL A C 1
ATOM 2080 O O . VAL A 1 275 ? 1.881 6.876 9.006 1.00 84.12 275 VAL A O 1
ATOM 2083 N N . GLY A 1 276 ? 2.032 8.323 7.293 1.00 83.56 276 GLY A N 1
ATOM 2084 C CA . GLY A 1 276 ? 0.875 9.112 7.698 1.00 83.56 276 GLY A CA 1
ATOM 2085 C C . GLY A 1 276 ? -0.426 8.311 7.622 1.00 83.56 276 GLY A C 1
ATOM 2086 O O . GLY A 1 276 ? -1.178 8.282 8.596 1.00 83.56 276 GLY A O 1
ATOM 2087 N N . ALA A 1 277 ? -0.661 7.576 6.527 1.00 90.06 277 ALA A N 1
ATOM 2088 C CA . ALA A 1 277 ? -1.825 6.698 6.423 1.00 90.06 277 ALA A CA 1
ATOM 2089 C C . ALA A 1 277 ? -1.783 5.556 7.442 1.00 90.06 277 ALA A C 1
ATOM 2091 O O . ALA A 1 277 ? -2.796 5.258 8.074 1.00 90.06 277 ALA A O 1
ATOM 2092 N N . GLY A 1 278 ? -0.611 4.945 7.640 1.00 86.31 278 GLY A N 1
ATOM 2093 C CA . GLY A 1 278 ? -0.427 3.889 8.627 1.00 86.31 278 GLY A CA 1
ATOM 2094 C C . GLY A 1 278 ? -0.726 4.365 10.047 1.00 86.31 278 GLY A C 1
ATOM 2095 O O . GLY A 1 278 ? -1.453 3.701 10.781 1.00 86.31 278 GLY A O 1
ATOM 2096 N N . THR A 1 279 ? -0.229 5.547 10.415 1.00 85.44 279 THR A N 1
ATOM 2097 C CA . THR A 1 279 ? -0.450 6.147 11.740 1.00 85.44 279 THR A CA 1
ATOM 2098 C C . THR A 1 279 ? -1.928 6.448 11.953 1.00 85.44 279 THR A C 1
ATOM 2100 O O . THR A 1 279 ? -2.488 6.103 12.989 1.00 85.44 279 THR A O 1
ATOM 2103 N N . ALA A 1 280 ? -2.581 7.026 10.946 1.00 87.25 280 ALA A N 1
ATOM 2104 C CA . ALA A 1 280 ? -3.998 7.352 10.999 1.00 87.25 280 ALA A CA 1
ATOM 2105 C C . ALA A 1 280 ? -4.888 6.100 11.136 1.00 87.25 280 ALA A C 1
ATOM 2107 O O . ALA A 1 280 ? -5.850 6.111 11.903 1.00 87.25 280 ALA A O 1
ATOM 2108 N N . LEU A 1 281 ? -4.530 4.992 10.476 1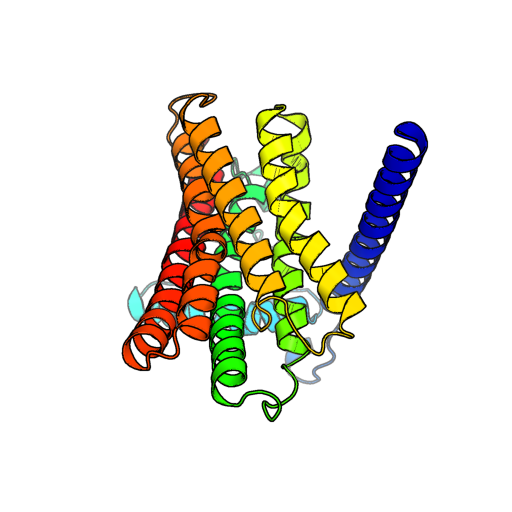.00 88.69 281 LEU A N 1
ATOM 2109 C CA . LEU A 1 281 ? -5.192 3.696 10.668 1.00 88.69 281 LEU A CA 1
ATOM 2110 C C . LEU A 1 281 ? -4.987 3.147 12.084 1.00 88.69 281 LEU A C 1
ATOM 2112 O O . LEU A 1 281 ? -5.949 2.700 12.699 1.00 88.69 281 LEU 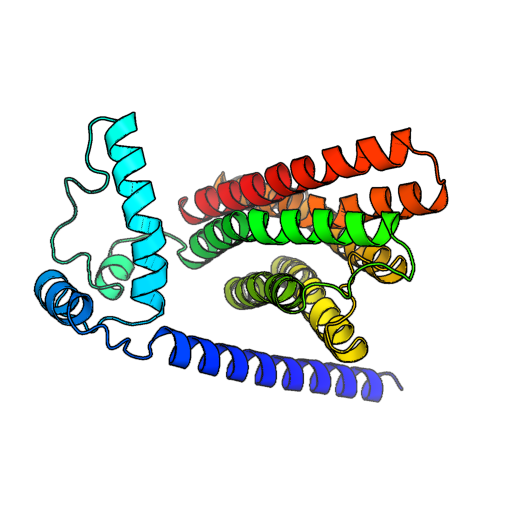A O 1
ATOM 2116 N N . ILE A 1 282 ? -3.770 3.207 12.634 1.00 87.00 282 ILE A N 1
ATOM 2117 C CA . ILE A 1 282 ? -3.516 2.751 14.011 1.00 87.00 282 ILE A CA 1
ATOM 2118 C C . ILE A 1 282 ? -4.343 3.566 15.007 1.00 87.00 282 ILE A C 1
ATOM 2120 O O . ILE A 1 282 ? -4.981 2.978 15.877 1.00 87.00 282 ILE A O 1
ATOM 2124 N N . ILE A 1 283 ? -4.391 4.893 14.851 1.00 84.31 283 ILE A N 1
ATOM 2125 C CA . ILE A 1 283 ? -5.219 5.768 15.689 1.00 84.31 283 ILE A CA 1
ATOM 2126 C C . ILE A 1 283 ? -6.691 5.367 15.562 1.00 84.31 283 ILE A C 1
ATOM 2128 O O . ILE A 1 283 ? -7.327 5.091 16.571 1.00 84.31 283 ILE A O 1
ATOM 2132 N N . SER A 1 284 ? -7.217 5.253 14.339 1.00 88.12 284 SER A N 1
ATOM 2133 C CA . SER A 1 284 ? -8.613 4.865 14.101 1.00 88.12 284 SER A CA 1
ATOM 2134 C C . SER A 1 284 ? -8.961 3.513 14.738 1.00 88.12 284 SER A C 1
ATOM 2136 O O . SER A 1 284 ? -9.969 3.397 15.430 1.00 88.12 284 SER A O 1
ATOM 2138 N N . GLY A 1 285 ? -8.102 2.504 14.577 1.00 86.75 285 GLY A N 1
ATOM 2139 C CA . GLY A 1 285 ? -8.321 1.181 15.162 1.00 86.75 285 GLY A CA 1
ATOM 2140 C C . GLY A 1 285 ? -8.132 1.121 16.680 1.00 86.75 285 GLY A C 1
ATOM 2141 O O . GLY A 1 285 ? -8.599 0.173 17.308 1.00 86.75 285 GLY A O 1
ATOM 2142 N N . SER A 1 286 ? -7.479 2.128 17.268 1.00 86.19 286 SER A N 1
ATOM 2143 C CA . SER A 1 286 ? -7.287 2.248 18.719 1.00 86.19 286 SER A CA 1
ATOM 2144 C C . SER A 1 286 ? -8.406 3.017 19.424 1.00 86.19 286 SER A C 1
ATOM 2146 O O . SER A 1 286 ? -8.462 3.031 20.652 1.00 86.19 286 SER A O 1
ATOM 2148 N N . LEU A 1 287 ? -9.280 3.676 18.661 1.00 82.12 287 LEU A N 1
ATOM 2149 C CA . LEU A 1 287 ? -10.392 4.467 19.175 1.00 82.12 287 LEU A CA 1
ATOM 2150 C C . LEU A 1 287 ? -11.692 3.652 19.158 1.00 82.12 287 LEU A C 1
ATOM 2152 O O . LEU A 1 287 ? -11.959 2.883 18.226 1.00 82.12 287 LEU A O 1
ATOM 2156 N N . LYS A 1 288 ? -12.507 3.851 20.196 1.00 76.25 288 LYS A N 1
ATOM 2157 C CA . LYS A 1 288 ? -13.844 3.259 20.311 1.00 76.25 288 LYS A CA 1
ATOM 2158 C C . LYS A 1 288 ? -14.794 3.896 19.306 1.00 76.25 288 LYS A C 1
ATOM 2160 O O . LYS A 1 288 ? -14.833 5.143 19.257 1.00 76.25 288 LYS A O 1
#

Radius of gyration: 21.16 Å; chains: 1; bounding box: 46×46×58 Å

pLDDT: mean 76.15, std 10.6, range [44.72, 90.69]

Foldseek 3Di:
DVVVVVVVVVVLVVVVVVVLVVVVVVVVCQQADADDDPPVQVVCCVVLVDGHGNVNVVCCVVVVVVQVVCCVVPVDGPCPPDDNVVSDPVVCVVPDPFLVLLLVLLVLLQVLLVLLLVVLLLLLQCLVCDPNRDQGDLVSLVSQLVSLSSSLVSLPVCVPPDVLSVQLSCLSNVRNSVSVVVCVVVVSRDGLLNDLVSLVSLLVSLVSLLVSLVVCVVVPPDPDLLSVLQSQLSNQQSQLSNLSVLCSVCSVVVDVVSSVVSSVVNSVSSNCSSNSSSVSSNVNRNDD

Organism: NCBI:txid50990

Secondary structure (DSSP, 8-state):
-HHHHHHHHHHHHHHHHHHHHHHHHHHHHHHHSB---TTHHHHHHHHHSS--BHHHHHHHHHHHHHHHHHHHHHSS-TTTT--GGGG-HHHHHHH--S-HHHHHHHHHHHHHHHHHHHHHHHHHHHHHHGGGSPPP-HHHHHHHHHHHHHHHHHHGGGGGT-HHHHHHHHHHHHHHHHHHHHHHHTTTSS-GGGSHHHHHHHHHHHHHHHHHHHHHHHT-S---HHHHHHHHHHHHTTHHHHHHHHHHHHHHH--HHHHHHHHHHHHHHHHHHHHHHHHHHHHHHH--

Sequence (288 aa):
MVFCALDLLETLVLVFQKAAAEAFKFFAELLNAPVDLPIIAPIFKSITGTDLTYINVVCYASAIPFTILYKLITGEKPFQNSSTLLHSSAAIGEVADLDHRTISRGILTMINVLPDISLDISGFKSDRLGPNAPRGNRILNAFGIFIPCINAELSKGNLQKSPMYVVSWSITTAAPVLGVLWLSATGFYKGPRGNFIGQVLLCLIGSGGIGTAIWHAFNAEDSSLKTVSLIFSQVLAPLSNAAKIMRAVSQHWKNPVWVSNVTVALPVIDVVSGVGAGTALIISGSLK